Protein AF-A0A6G1RB98-F1 (afdb_monomer_lite)

Structure (mmCIF, N/CA/C/O backbone):
data_AF-A0A6G1RB98-F1
#
_entry.id   AF-A0A6G1RB98-F1
#
loop_
_atom_site.group_PDB
_atom_site.id
_atom_site.type_symbol
_atom_site.label_atom_id
_atom_site.label_alt_id
_atom_site.label_comp_id
_atom_site.label_asym_id
_atom_site.label_entity_id
_atom_site.label_seq_id
_atom_site.pdbx_PDB_ins_code
_atom_site.Cartn_x
_atom_site.Cartn_y
_atom_site.Cartn_z
_atom_site.occupancy
_atom_site.B_iso_or_equiv
_atom_site.auth_seq_id
_atom_site.auth_comp_id
_atom_site.auth_asym_id
_atom_site.auth_atom_id
_atom_site.pdbx_PDB_model_num
ATOM 1 N N . LEU A 1 1 ? -2.701 10.091 -5.777 1.00 79.75 1 LEU A N 1
ATOM 2 C CA . LEU A 1 1 ? -2.612 9.031 -6.814 1.00 79.75 1 LEU A CA 1
ATOM 3 C C . LEU A 1 1 ? -1.668 9.432 -7.942 1.00 79.75 1 LEU A C 1
ATOM 5 O O . LEU A 1 1 ? -0.706 8.718 -8.167 1.00 79.75 1 LEU A O 1
ATOM 9 N N . PHE A 1 2 ? -1.859 10.590 -8.585 1.00 83.12 2 PHE A N 1
ATOM 10 C CA . PHE A 1 2 ? -0.941 11.071 -9.630 1.00 83.12 2 PHE A CA 1
ATOM 11 C C . PHE A 1 2 ? 0.533 11.150 -9.178 1.00 83.12 2 PHE A C 1
ATOM 13 O O . PHE A 1 2 ? 1.414 10.668 -9.875 1.00 83.12 2 PHE A O 1
ATOM 20 N N . SER A 1 3 ? 0.806 11.632 -7.960 1.00 82.62 3 SER A N 1
ATOM 21 C CA . SER A 1 3 ? 2.166 11.654 -7.392 1.00 82.62 3 SER A CA 1
ATOM 22 C C . SER A 1 3 ? 2.796 10.267 -7.182 1.00 82.62 3 SER A C 1
ATOM 24 O O . SER A 1 3 ? 4.014 10.137 -7.244 1.00 82.62 3 SER A O 1
ATOM 26 N N . LEU A 1 4 ? 1.989 9.223 -6.955 1.00 85.25 4 LEU A N 1
ATOM 27 C CA . LEU A 1 4 ? 2.468 7.836 -6.857 1.00 85.25 4 LEU A CA 1
ATOM 28 C C . LEU A 1 4 ? 2.872 7.298 -8.230 1.00 85.25 4 LEU A C 1
ATOM 30 O O . LEU A 1 4 ? 3.920 6.671 -8.348 1.00 85.25 4 LEU A O 1
ATOM 34 N N . LEU A 1 5 ? 2.065 7.586 -9.257 1.00 85.44 5 LEU A N 1
ATOM 35 C CA . LEU A 1 5 ? 2.393 7.258 -10.644 1.00 85.44 5 LEU A CA 1
ATOM 36 C C . LEU A 1 5 ? 3.684 7.942 -11.079 1.00 85.44 5 LEU A C 1
ATOM 38 O O . LEU A 1 5 ? 4.555 7.280 -11.627 1.00 85.44 5 LEU A O 1
ATOM 42 N N . LEU A 1 6 ? 3.819 9.239 -10.796 1.00 82.56 6 LEU A N 1
ATOM 43 C CA . LEU A 1 6 ? 4.987 10.021 -11.190 1.00 82.56 6 LEU A CA 1
ATOM 44 C C . LEU A 1 6 ? 6.276 9.486 -10.547 1.00 82.56 6 LEU A C 1
ATOM 46 O O . LEU A 1 6 ? 7.267 9.291 -11.240 1.00 82.56 6 LEU A O 1
ATOM 50 N N . MET A 1 7 ? 6.235 9.182 -9.243 1.00 86.38 7 MET A N 1
ATOM 51 C CA . MET A 1 7 ? 7.363 8.587 -8.514 1.00 86.38 7 MET A CA 1
ATOM 52 C C . MET A 1 7 ? 7.723 7.195 -9.052 1.00 86.38 7 MET A C 1
ATOM 54 O O . MET A 1 7 ? 8.896 6.850 -9.183 1.00 86.38 7 MET A O 1
ATOM 58 N N . GLN A 1 8 ? 6.720 6.364 -9.346 1.00 88.38 8 GLN A N 1
ATOM 59 C CA . GLN A 1 8 ? 6.989 5.039 -9.890 1.00 88.38 8 GLN A CA 1
ATOM 60 C C . GLN A 1 8 ? 7.554 5.123 -11.310 1.00 88.38 8 GLN A C 1
ATOM 62 O O . GLN A 1 8 ? 8.488 4.398 -11.639 1.00 88.38 8 GLN A O 1
ATOM 67 N N . ALA A 1 9 ? 7.019 6.021 -12.136 1.00 85.38 9 ALA A N 1
ATOM 68 C CA . ALA A 1 9 ? 7.519 6.261 -13.479 1.00 85.38 9 ALA A CA 1
ATOM 69 C C . ALA A 1 9 ? 8.974 6.744 -13.446 1.00 85.38 9 ALA A C 1
ATOM 71 O O . ALA A 1 9 ? 9.790 6.205 -14.183 1.00 85.38 9 ALA A O 1
ATOM 72 N N . SER A 1 10 ? 9.335 7.678 -12.556 1.00 87.19 10 SER A N 1
ATOM 73 C CA . SER A 1 10 ? 10.723 8.147 -12.440 1.00 87.19 10 SER A CA 1
ATOM 74 C C . SER A 1 10 ? 11.695 7.050 -12.010 1.00 87.19 10 SER A C 1
ATOM 76 O O . SER A 1 10 ? 12.792 6.986 -12.556 1.00 87.19 10 SER A O 1
ATOM 78 N N . ARG A 1 11 ? 11.297 6.156 -11.091 1.00 86.38 11 ARG A N 1
ATOM 79 C CA . ARG A 1 11 ? 12.097 4.964 -10.740 1.00 86.38 11 ARG A CA 1
ATOM 80 C C . ARG A 1 11 ? 12.265 4.014 -11.921 1.00 86.38 11 ARG A C 1
ATOM 82 O O . ARG A 1 11 ? 13.366 3.588 -12.233 1.00 86.38 11 ARG A O 1
ATOM 89 N N . ASN A 1 12 ? 11.175 3.722 -12.616 1.00 88.50 12 ASN A N 1
ATOM 90 C CA . ASN A 1 12 ? 11.227 2.845 -13.778 1.00 88.50 12 ASN A CA 1
ATOM 91 C C . ASN A 1 12 ? 12.134 3.413 -14.884 1.00 88.50 12 ASN A C 1
ATOM 93 O O . ASN A 1 12 ? 12.863 2.673 -15.538 1.00 88.50 12 ASN A O 1
ATOM 97 N N . VAL A 1 13 ? 12.101 4.735 -15.079 1.00 87.50 13 VAL A N 1
ATOM 98 C CA . VAL A 1 13 ? 12.963 5.442 -16.032 1.00 87.50 13 VAL A CA 1
ATOM 99 C C . VAL A 1 13 ? 14.431 5.377 -15.611 1.00 87.50 13 VAL A C 1
ATOM 101 O O . VAL A 1 13 ? 15.275 5.170 -16.480 1.00 87.50 13 VAL A O 1
ATOM 104 N N . SER A 1 14 ? 14.760 5.501 -14.316 1.00 88.12 14 SER A N 1
ATOM 105 C CA . SER A 1 14 ? 16.152 5.349 -13.863 1.00 88.12 14 SER A CA 1
ATOM 106 C C . SER A 1 14 ? 16.696 3.950 -14.133 1.00 88.12 14 SER A C 1
ATOM 108 O O . SER A 1 14 ? 17.828 3.823 -14.594 1.00 88.12 14 SER A O 1
ATOM 110 N N . ASP A 1 15 ? 15.882 2.919 -13.906 1.00 86.19 15 ASP A N 1
ATOM 111 C CA . ASP A 1 15 ? 16.284 1.525 -14.116 1.00 86.19 15 ASP A CA 1
ATOM 112 C C . ASP A 1 15 ? 16.479 1.223 -15.608 1.00 86.19 15 ASP A C 1
ATOM 114 O O . ASP A 1 15 ? 17.469 0.607 -16.011 1.00 86.19 15 ASP A O 1
ATOM 118 N N . TRP A 1 16 ? 15.566 1.716 -16.449 1.00 87.38 16 TRP A N 1
ATOM 119 C CA . TRP A 1 16 ? 15.688 1.607 -17.900 1.00 87.38 16 TRP A CA 1
ATOM 120 C C . TRP A 1 16 ? 16.933 2.332 -18.427 1.00 87.38 16 TRP A C 1
ATOM 122 O O . TRP A 1 16 ? 17.685 1.768 -19.222 1.00 87.38 16 TRP A O 1
ATOM 132 N N . TRP A 1 17 ? 17.186 3.554 -17.950 1.00 89.19 17 TRP A N 1
ATOM 133 C CA . TRP A 1 17 ? 18.361 4.331 -18.344 1.00 89.19 17 TRP A CA 1
ATOM 134 C C . TRP A 1 17 ? 19.665 3.628 -17.962 1.00 89.19 17 TRP A C 1
ATOM 136 O O . TRP A 1 17 ? 20.590 3.557 -18.768 1.00 89.19 17 TRP A O 1
ATOM 146 N N . LEU A 1 18 ? 19.726 3.051 -16.759 1.00 87.25 18 LEU A N 1
ATOM 147 C CA . LEU A 1 18 ? 20.885 2.286 -16.307 1.00 87.25 18 LEU A CA 1
ATOM 148 C C . LEU A 1 18 ? 21.137 1.070 -17.209 1.00 87.25 18 LEU A C 1
ATOM 150 O O . LEU A 1 18 ? 22.273 0.821 -17.605 1.00 87.25 18 LEU A O 1
ATOM 154 N N . SER A 1 19 ? 20.080 0.345 -17.586 1.00 86.62 19 SER A N 1
ATOM 155 C CA . SER A 1 19 ? 20.190 -0.776 -18.525 1.00 86.62 19 SER A CA 1
ATOM 156 C C . SER A 1 19 ? 20.705 -0.329 -19.897 1.00 86.62 19 SER A C 1
ATOM 158 O O . SER A 1 19 ? 21.558 -1.007 -20.471 1.00 86.62 19 SER A O 1
ATOM 160 N N . HIS A 1 20 ? 20.238 0.817 -20.400 1.00 87.38 20 HIS A N 1
ATOM 161 C CA . HIS A 1 20 ? 20.711 1.385 -21.661 1.00 87.38 20 HIS A CA 1
ATOM 162 C C . HIS A 1 20 ? 22.202 1.746 -21.603 1.00 87.38 20 HIS A C 1
ATOM 164 O O . HIS A 1 20 ? 22.960 1.351 -22.487 1.00 87.38 20 HIS A O 1
ATOM 170 N N . TRP A 1 21 ? 22.636 2.417 -20.532 1.00 87.25 21 TRP A N 1
ATOM 171 C CA . TRP A 1 21 ? 24.037 2.789 -20.333 1.00 87.25 21 TRP A CA 1
ATOM 172 C C . TRP A 1 21 ? 24.960 1.565 -20.206 1.00 87.25 21 TRP A C 1
ATOM 174 O O . TRP A 1 21 ? 26.019 1.505 -20.830 1.00 87.25 21 TRP A O 1
ATOM 184 N N . ILE A 1 22 ? 24.548 0.535 -19.460 1.00 86.25 22 ILE A N 1
ATOM 185 C CA . ILE A 1 22 ? 25.322 -0.712 -19.353 1.00 86.25 22 ILE A CA 1
ATOM 186 C C . ILE A 1 22 ? 25.419 -1.404 -20.722 1.00 86.25 22 ILE A C 1
ATOM 188 O O . ILE A 1 22 ? 26.489 -1.875 -21.112 1.00 86.25 22 ILE A O 1
ATOM 192 N N . SER A 1 23 ? 24.326 -1.423 -21.490 1.00 85.56 23 SER A N 1
ATOM 193 C CA . SER A 1 23 ? 24.324 -1.999 -22.836 1.00 85.56 23 SER A CA 1
ATOM 194 C C . SER A 1 23 ? 25.247 -1.247 -23.801 1.00 85.56 23 SER A C 1
ATOM 196 O O . SER A 1 23 ? 25.880 -1.887 -24.642 1.00 85.56 23 SER A O 1
ATOM 198 N N . SER A 1 24 ? 25.345 0.084 -23.705 1.00 81.62 24 SER A N 1
ATOM 199 C CA . SER A 1 24 ? 26.231 0.878 -24.568 1.00 81.62 24 SER A CA 1
ATOM 200 C C . SER A 1 24 ? 27.711 0.663 -24.239 1.00 81.62 24 SER A C 1
ATOM 202 O O . SER A 1 24 ? 28.549 0.646 -25.143 1.00 81.62 24 SER A O 1
ATOM 204 N N . ILE A 1 25 ? 28.042 0.429 -22.962 1.00 80.25 25 ILE A N 1
ATOM 205 C CA . ILE A 1 25 ? 29.402 0.051 -22.548 1.00 80.25 25 ILE A CA 1
ATOM 206 C C . ILE A 1 25 ? 29.776 -1.305 -23.159 1.00 80.25 25 ILE A C 1
ATOM 208 O O . ILE A 1 25 ? 30.819 -1.423 -23.799 1.00 80.25 25 ILE A O 1
ATOM 212 N N . SER A 1 26 ? 28.892 -2.304 -23.050 1.00 77.12 26 SER A N 1
ATOM 213 C CA . SER A 1 26 ? 29.149 -3.649 -23.583 1.00 77.12 26 SER A CA 1
ATOM 214 C C . SER A 1 26 ? 29.347 -3.666 -25.109 1.00 77.12 26 SER A C 1
ATOM 216 O O . SER A 1 26 ? 30.213 -4.379 -25.613 1.00 77.12 26 SER A O 1
ATOM 218 N N . GLN A 1 27 ? 28.607 -2.846 -25.867 1.00 69.88 27 GLN A N 1
ATOM 219 C CA . GLN A 1 27 ? 28.829 -2.706 -27.315 1.00 69.88 27 GLN A CA 1
ATOM 220 C C . GLN A 1 27 ? 30.186 -2.069 -27.646 1.00 69.88 27 GLN A C 1
ATOM 222 O O . GLN A 1 27 ? 30.848 -2.485 -28.601 1.00 69.88 27 GLN A O 1
ATOM 227 N N . THR A 1 28 ? 30.619 -1.090 -26.848 1.00 65.56 28 THR A N 1
ATOM 228 C CA . THR A 1 28 ? 31.926 -0.437 -27.013 1.00 65.56 28 THR A CA 1
ATOM 229 C C . THR A 1 28 ? 33.075 -1.424 -26.778 1.00 65.56 28 THR A C 1
ATOM 231 O O . THR A 1 28 ? 34.003 -1.475 -27.585 1.00 65.56 28 THR A O 1
ATOM 234 N N . GLU A 1 29 ? 32.991 -2.264 -25.740 1.00 61.25 29 GLU A N 1
ATOM 235 C CA . GLU A 1 29 ? 33.986 -3.316 -25.466 1.00 61.25 29 GLU A CA 1
ATOM 236 C C . GLU A 1 29 ? 34.034 -4.388 -26.565 1.00 61.25 29 GLU A C 1
ATOM 238 O O . GLU A 1 29 ? 35.112 -4.772 -27.014 1.00 61.25 29 GLU A O 1
ATOM 243 N N . ASN A 1 30 ? 32.883 -4.835 -27.075 1.00 60.94 30 ASN A N 1
ATOM 244 C CA . ASN A 1 30 ? 32.861 -5.809 -28.172 1.00 60.94 30 ASN A CA 1
ATOM 245 C C . ASN A 1 30 ? 33.502 -5.250 -29.454 1.00 60.94 30 ASN A C 1
ATOM 247 O O . ASN A 1 30 ? 34.167 -5.980 -30.190 1.00 60.94 30 ASN A O 1
ATOM 251 N N . THR A 1 31 ? 33.339 -3.950 -29.710 1.00 57.84 31 THR A N 1
ATOM 252 C CA . THR A 1 31 ? 33.928 -3.277 -30.877 1.00 57.84 31 THR A CA 1
ATOM 253 C C . THR A 1 31 ? 35.444 -3.129 -30.729 1.00 57.84 31 THR A C 1
ATOM 255 O O . THR A 1 31 ? 36.174 -3.398 -31.681 1.00 57.84 31 THR A O 1
ATOM 258 N N . SER A 1 32 ? 35.948 -2.777 -29.539 1.00 55.97 32 SER A N 1
ATOM 259 C CA . SER A 1 32 ? 37.395 -2.682 -29.298 1.00 55.97 32 SER A CA 1
ATOM 260 C C . SER A 1 32 ? 38.087 -4.049 -29.366 1.00 55.97 32 SER A C 1
ATOM 262 O O . SER A 1 32 ? 39.173 -4.153 -29.933 1.00 55.97 32 SER A O 1
ATOM 264 N N . VAL A 1 33 ? 37.438 -5.120 -28.898 1.00 49.81 33 VAL A N 1
ATOM 265 C CA . VAL A 1 33 ? 37.950 -6.496 -29.028 1.00 49.81 33 VAL A CA 1
ATOM 266 C C . VAL A 1 33 ? 37.950 -6.964 -30.487 1.00 49.81 33 VAL A C 1
ATOM 268 O O . VAL A 1 33 ? 38.911 -7.606 -30.912 1.00 49.81 33 VAL A O 1
ATOM 271 N N . MET A 1 34 ? 36.938 -6.615 -31.289 1.00 40.41 34 MET A N 1
ATOM 272 C CA . MET A 1 34 ? 36.908 -6.948 -32.721 1.00 40.41 34 MET A CA 1
ATOM 273 C C . MET A 1 34 ? 38.003 -6.208 -33.508 1.00 40.41 34 MET A C 1
ATOM 275 O O . MET A 1 34 ? 38.630 -6.800 -34.384 1.00 40.41 34 MET A O 1
ATOM 279 N N . VAL A 1 35 ? 38.299 -4.955 -33.145 1.00 43.84 35 VAL A N 1
ATOM 280 C CA . VAL A 1 35 ? 39.413 -4.174 -33.714 1.00 43.84 35 VAL A CA 1
ATOM 281 C C . VAL A 1 35 ? 40.778 -4.736 -33.285 1.00 43.84 35 VAL A C 1
ATOM 283 O O . VAL A 1 35 ? 41.692 -4.789 -34.102 1.00 43.84 35 VAL A O 1
ATOM 286 N N . CYS A 1 36 ? 40.914 -5.251 -32.058 1.00 40.19 36 CYS A N 1
ATOM 287 C CA . CYS A 1 36 ? 42.136 -5.925 -31.591 1.00 40.19 36 CYS A CA 1
ATOM 288 C C . CYS A 1 36 ? 42.290 -7.377 -32.089 1.00 40.19 36 CYS A C 1
ATOM 290 O O . CYS A 1 36 ? 43.382 -7.935 -32.009 1.00 40.19 36 CYS A O 1
ATOM 292 N N . SER A 1 37 ? 41.224 -7.994 -32.611 1.00 35.00 37 SER A N 1
ATOM 293 C CA . SER A 1 37 ? 41.255 -9.348 -33.194 1.00 35.00 37 SER A CA 1
ATOM 294 C C . SER A 1 37 ? 41.697 -9.361 -34.663 1.00 35.00 37 SER A C 1
ATOM 296 O O . SER A 1 37 ? 41.912 -10.430 -35.229 1.00 35.00 37 SER A O 1
ATOM 298 N N . ALA A 1 38 ? 41.882 -8.189 -35.279 1.00 44.00 38 ALA A N 1
ATOM 299 C CA . ALA A 1 38 ? 42.581 -8.041 -36.550 1.00 44.00 38 ALA A CA 1
ATOM 300 C C . ALA A 1 38 ? 44.088 -7.861 -36.296 1.00 44.00 38 ALA A C 1
ATOM 302 O O . ALA A 1 38 ? 44.668 -6.817 -36.591 1.00 44.00 38 ALA A O 1
ATOM 303 N N . SER A 1 39 ? 44.738 -8.869 -35.712 1.00 40.84 39 SER A N 1
ATOM 304 C CA . SER A 1 39 ? 46.198 -8.913 -35.708 1.00 40.84 39 SER A CA 1
ATOM 305 C C . SER A 1 39 ? 46.687 -9.171 -37.142 1.00 40.84 39 SER A C 1
ATOM 307 O O . SER A 1 39 ? 46.254 -10.142 -37.770 1.00 40.84 39 SER A O 1
ATOM 309 N N . PRO A 1 40 ? 47.579 -8.338 -37.712 1.00 53.56 40 PRO A N 1
ATOM 310 C CA . PRO A 1 40 ? 48.303 -8.749 -38.905 1.00 53.56 40 PRO A CA 1
ATOM 311 C C . PRO A 1 40 ? 49.173 -9.968 -38.545 1.00 53.56 40 PRO A C 1
ATOM 313 O O . PRO A 1 40 ? 49.608 -10.089 -37.392 1.00 53.56 40 PRO A O 1
ATOM 316 N N . PRO A 1 41 ? 49.426 -10.892 -39.490 1.00 46.22 41 PRO A N 1
ATOM 317 C CA . PRO A 1 41 ? 50.329 -12.008 -39.245 1.00 46.22 41 PRO A CA 1
ATOM 318 C C . PRO A 1 41 ? 51.689 -11.481 -38.773 1.00 46.22 41 PRO A C 1
ATOM 320 O O . PRO A 1 41 ? 52.135 -10.406 -39.177 1.00 46.22 41 PRO A O 1
ATOM 323 N N . SER A 1 42 ? 52.318 -12.238 -37.878 1.00 49.66 42 SER A N 1
ATOM 324 C CA . SER A 1 42 ? 53.594 -11.921 -37.241 1.00 49.66 42 SER A CA 1
ATOM 325 C C . SER A 1 42 ? 54.670 -11.436 -38.238 1.00 49.66 42 SER A C 1
ATOM 327 O O . SER A 1 42 ? 54.735 -11.916 -39.373 1.00 49.66 42 SER A O 1
ATOM 329 N N . PRO A 1 43 ? 55.556 -10.511 -37.816 1.00 49.50 43 PRO A N 1
ATOM 330 C CA . PRO A 1 43 ? 56.494 -9.795 -38.693 1.00 49.50 43 PRO A CA 1
ATOM 331 C C . PRO A 1 43 ? 57.514 -10.684 -39.425 1.00 49.50 43 PRO A C 1
ATOM 333 O O . PRO A 1 43 ? 58.100 -10.255 -40.415 1.00 49.50 43 PRO A O 1
ATOM 336 N N . GLU A 1 44 ? 57.693 -11.935 -38.999 1.00 48.88 44 GLU A N 1
ATOM 337 C CA . GLU A 1 44 ? 58.595 -12.900 -39.644 1.00 48.88 44 GLU A CA 1
ATOM 338 C C . GLU A 1 44 ? 58.107 -13.345 -41.038 1.00 48.88 44 GLU A C 1
ATOM 340 O O . GLU A 1 44 ? 58.917 -13.672 -41.903 1.00 48.88 44 GLU A O 1
ATOM 345 N N . LEU A 1 45 ? 56.793 -13.311 -41.302 1.00 48.09 45 LEU A N 1
ATOM 346 C CA . LEU A 1 45 ? 56.214 -13.734 -42.587 1.00 48.09 45 LEU A CA 1
ATOM 347 C C . LEU A 1 45 ? 56.191 -12.629 -43.657 1.00 48.09 45 LEU A C 1
ATOM 349 O O . LEU A 1 45 ? 55.991 -12.927 -44.835 1.00 48.09 45 LEU A O 1
ATOM 353 N N . LEU A 1 46 ? 56.419 -11.366 -43.280 1.00 45.84 46 LEU A N 1
ATOM 354 C CA . LEU A 1 46 ? 56.427 -10.233 -44.216 1.00 45.84 46 LEU A CA 1
ATOM 355 C C . LEU A 1 46 ? 57.793 -9.982 -44.868 1.00 45.84 46 LEU A C 1
ATOM 357 O O . LEU A 1 46 ? 57.838 -9.362 -45.928 1.00 45.84 46 LEU A O 1
ATOM 361 N N . LEU A 1 47 ? 58.889 -10.511 -44.310 1.00 47.69 47 LEU A N 1
ATOM 362 C CA . LEU A 1 47 ? 60.221 -10.423 -44.929 1.00 47.69 47 LEU A CA 1
ATOM 363 C C . LEU A 1 47 ? 60.369 -11.285 -46.196 1.00 47.69 47 LEU A C 1
ATOM 365 O O . LEU A 1 47 ? 61.247 -11.017 -47.012 1.00 47.69 47 LEU A O 1
ATOM 369 N N . PHE A 1 48 ? 59.507 -12.288 -46.389 1.00 47.88 48 PHE A N 1
ATOM 370 C CA . PHE A 1 48 ? 59.559 -13.206 -47.536 1.00 47.88 48 PHE A CA 1
ATOM 371 C C . PHE A 1 48 ? 58.562 -12.874 -48.657 1.00 47.88 48 PHE A C 1
ATOM 373 O O . PHE A 1 48 ? 58.481 -13.611 -49.639 1.00 47.88 48 PHE A O 1
ATOM 380 N N . SER A 1 49 ? 57.811 -11.773 -48.548 1.00 49.31 49 SER A N 1
ATOM 381 C CA . SER A 1 49 ? 56.855 -11.362 -49.580 1.00 49.31 49 SER A CA 1
ATOM 382 C C . SER A 1 49 ? 57.359 -10.159 -50.376 1.00 49.31 49 SER A C 1
ATOM 384 O O . SER A 1 49 ? 57.711 -9.121 -49.819 1.00 49.31 49 SER A O 1
ATOM 386 N N . VAL A 1 50 ? 57.311 -10.282 -51.707 1.00 49.97 50 VAL A N 1
ATOM 387 C CA . VAL A 1 50 ? 57.660 -9.247 -52.705 1.00 49.97 50 VAL A CA 1
ATOM 388 C C . VAL A 1 50 ? 56.920 -7.917 -52.470 1.00 49.97 50 VAL A C 1
ATOM 390 O O . VAL A 1 50 ? 57.395 -6.860 -52.881 1.00 49.97 50 VAL A O 1
ATOM 393 N N . ALA A 1 51 ? 55.793 -7.944 -51.752 1.00 49.16 51 ALA A N 1
ATOM 394 C CA . ALA A 1 51 ? 55.020 -6.759 -51.386 1.00 49.16 51 ALA A CA 1
ATOM 395 C C . ALA A 1 51 ? 55.755 -5.791 -50.430 1.00 49.16 51 ALA A C 1
ATOM 397 O O . ALA A 1 51 ? 55.428 -4.606 -50.411 1.00 49.16 51 ALA A O 1
ATOM 398 N N . GLY A 1 52 ? 56.762 -6.254 -49.675 1.00 47.62 52 GLY A N 1
ATOM 399 C CA . GLY A 1 52 ? 57.509 -5.429 -48.713 1.00 47.62 52 GLY A CA 1
ATOM 400 C C . GLY A 1 52 ? 58.480 -4.415 -49.332 1.00 47.62 52 GLY A C 1
ATOM 401 O O . GLY A 1 52 ? 58.972 -3.535 -48.633 1.00 47.62 52 GLY A O 1
ATOM 402 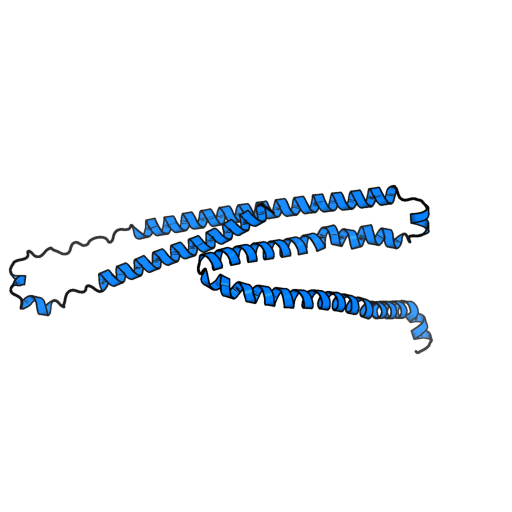N N . LEU A 1 53 ? 58.750 -4.501 -50.639 1.00 47.84 53 LEU A N 1
ATOM 403 C CA . LEU A 1 53 ? 59.703 -3.622 -51.331 1.00 47.84 53 LEU A CA 1
ATOM 404 C C . LEU A 1 53 ? 59.110 -2.278 -51.796 1.00 47.84 53 LEU A C 1
ATOM 406 O O . LEU A 1 53 ? 59.871 -1.412 -52.220 1.00 47.84 53 LEU A O 1
ATOM 410 N N . PHE A 1 54 ? 57.786 -2.077 -51.717 1.00 46.22 54 PHE A N 1
ATOM 411 C CA . PHE A 1 54 ? 57.117 -0.927 -52.352 1.00 46.22 54 PHE A CA 1
ATOM 412 C C . PHE A 1 54 ? 56.305 -0.007 -51.425 1.00 46.22 54 PHE A C 1
ATOM 414 O O . PHE A 1 54 ? 55.674 0.923 -51.924 1.00 46.22 54 PHE A O 1
ATOM 421 N N . SER A 1 55 ? 56.328 -0.186 -50.101 1.00 40.41 55 SER A N 1
ATOM 422 C CA . SER A 1 55 ? 55.630 0.730 -49.180 1.00 40.41 55 SER A CA 1
ATOM 423 C C . SER A 1 55 ? 56.607 1.504 -48.290 1.00 40.41 55 SER A C 1
ATOM 425 O O . SER A 1 55 ? 57.445 0.873 -47.640 1.00 40.41 55 SER A O 1
ATOM 427 N N . PRO A 1 56 ? 56.505 2.844 -48.199 1.00 38.59 56 PRO A N 1
ATOM 428 C CA . PRO A 1 56 ? 57.328 3.613 -47.282 1.00 38.59 56 PRO A CA 1
ATOM 429 C C . PRO A 1 56 ? 56.933 3.268 -45.843 1.00 38.59 56 PRO A C 1
ATOM 431 O O . PRO A 1 56 ? 55.754 3.229 -45.496 1.00 38.59 56 PRO A O 1
ATOM 434 N N . VAL A 1 57 ? 57.943 3.012 -45.012 1.00 42.97 57 VAL A N 1
ATOM 435 C CA . VAL A 1 57 ? 57.818 2.858 -43.561 1.00 42.97 57 VAL A CA 1
ATOM 436 C C . VAL A 1 57 ? 57.183 4.128 -42.998 1.00 42.97 57 VAL A C 1
ATOM 438 O O . VAL A 1 57 ? 57.824 5.177 -42.936 1.00 42.97 57 VAL A O 1
ATOM 441 N N . GLN A 1 58 ? 55.917 4.039 -42.598 1.00 41.00 58 GLN A N 1
ATOM 442 C CA . GLN A 1 58 ? 55.285 5.068 -41.788 1.00 41.00 58 GLN A CA 1
ATOM 443 C C . GLN A 1 58 ? 55.702 4.823 -40.341 1.00 41.00 58 GLN A C 1
ATOM 445 O O . GLN A 1 58 ? 55.358 3.812 -39.728 1.00 41.00 58 GLN A O 1
ATOM 450 N N . ALA A 1 59 ? 56.544 5.731 -39.853 1.00 38.31 59 ALA A N 1
ATOM 451 C CA . ALA A 1 59 ? 56.994 5.785 -38.479 1.00 38.31 59 ALA A CA 1
ATOM 452 C C . ALA A 1 59 ? 55.798 5.783 -37.518 1.00 38.31 59 ALA A C 1
ATOM 454 O O . ALA A 1 59 ? 54.748 6.351 -37.807 1.00 38.31 59 ALA A O 1
ATOM 455 N N . LEU A 1 60 ? 56.014 5.128 -36.381 1.00 43.75 60 LEU A N 1
ATOM 456 C CA . LEU A 1 60 ? 55.161 5.078 -35.203 1.00 43.75 60 LEU A CA 1
ATOM 457 C C . LEU A 1 60 ? 54.647 6.478 -34.826 1.00 43.75 60 LEU A C 1
ATOM 459 O O . LEU A 1 60 ? 55.292 7.197 -34.062 1.00 43.75 60 LEU A O 1
ATOM 463 N N . ASP A 1 61 ? 53.466 6.844 -35.321 1.00 31.94 61 ASP A N 1
ATOM 464 C CA . ASP A 1 61 ? 52.679 7.899 -34.704 1.00 31.94 61 ASP A CA 1
ATOM 465 C C . ASP A 1 61 ? 52.216 7.362 -33.354 1.00 31.94 61 ASP A C 1
ATOM 467 O O . ASP A 1 61 ? 51.449 6.403 -33.247 1.00 31.94 61 ASP A O 1
ATOM 471 N N . THR A 1 62 ? 52.714 7.992 -32.295 1.00 40.84 62 THR A N 1
ATOM 472 C CA . THR A 1 62 ? 52.135 7.863 -30.962 1.00 40.84 62 THR A CA 1
ATOM 473 C C . THR A 1 62 ? 50.794 8.591 -31.008 1.00 40.84 62 THR A C 1
ATOM 475 O O . THR A 1 62 ? 50.678 9.726 -30.553 1.00 40.84 62 THR A O 1
ATOM 478 N N . THR A 1 63 ? 49.780 7.985 -31.631 1.00 37.12 63 THR A N 1
ATOM 479 C CA . THR A 1 63 ? 48.421 8.513 -31.581 1.00 37.12 63 THR A CA 1
ATOM 480 C C . THR A 1 63 ? 47.951 8.369 -30.146 1.00 37.12 63 THR A C 1
ATOM 482 O O . THR A 1 63 ? 47.624 7.275 -29.680 1.00 37.12 63 THR A O 1
ATOM 485 N N . THR A 1 64 ? 47.961 9.487 -29.432 1.00 44.28 64 THR A N 1
ATOM 486 C CA . THR A 1 64 ? 47.181 9.686 -28.222 1.00 44.28 64 THR A CA 1
ATOM 487 C C . THR A 1 64 ? 45.766 9.183 -28.492 1.00 44.28 64 THR A C 1
ATOM 489 O O . THR A 1 64 ? 45.027 9.751 -29.295 1.00 44.28 64 THR A O 1
ATOM 492 N N . VAL A 1 65 ? 45.411 8.060 -27.861 1.00 48.97 65 VAL A N 1
ATOM 493 C CA . VAL A 1 65 ? 44.051 7.515 -27.882 1.00 48.97 65 VAL A CA 1
ATOM 494 C C . VAL A 1 65 ? 43.106 8.655 -27.490 1.00 48.97 65 VAL A C 1
ATOM 496 O O . VAL A 1 65 ? 43.344 9.293 -26.458 1.00 48.97 65 VAL A O 1
ATOM 499 N N . PRO A 1 66 ? 42.085 8.977 -28.302 1.00 48.12 66 PRO A N 1
ATOM 500 C CA . PRO A 1 66 ? 41.271 10.151 -28.058 1.00 48.12 66 PRO A CA 1
ATOM 501 C C . PRO A 1 66 ? 40.569 10.004 -26.710 1.00 48.12 66 PRO A C 1
ATOM 503 O O . PRO A 1 66 ? 39.885 9.018 -26.439 1.00 48.12 66 PRO A O 1
ATOM 506 N N . SER A 1 67 ? 40.707 11.033 -25.881 1.00 52.75 67 SER A N 1
ATOM 507 C CA . SER A 1 67 ? 40.046 11.244 -24.591 1.00 52.75 67 SER A CA 1
ATOM 508 C C . SER A 1 67 ? 38.512 11.363 -24.679 1.00 52.75 67 SER A C 1
ATOM 510 O O . SER A 1 67 ? 37.882 11.869 -23.754 1.00 52.75 67 SER A O 1
ATOM 512 N N . ASN A 1 68 ? 37.885 10.879 -25.755 1.00 57.28 68 ASN A N 1
ATOM 513 C CA . ASN A 1 68 ? 36.437 10.924 -25.966 1.00 57.28 68 ASN A CA 1
ATOM 514 C C . ASN A 1 68 ? 35.663 10.029 -24.989 1.00 57.28 68 ASN A C 1
ATOM 516 O O . ASN A 1 68 ? 34.561 10.389 -24.587 1.00 57.28 68 ASN A O 1
ATOM 520 N N . GLY A 1 69 ? 36.247 8.916 -24.530 1.00 62.62 69 GLY A N 1
ATOM 521 C CA . GLY A 1 69 ? 35.555 7.998 -23.617 1.00 62.62 69 GLY A CA 1
ATOM 522 C C . GLY A 1 69 ? 35.205 8.608 -22.253 1.00 62.62 69 GLY A C 1
ATOM 523 O O . GLY A 1 69 ? 34.225 8.206 -21.631 1.00 62.62 69 GLY A O 1
ATOM 524 N N . SER A 1 70 ? 35.961 9.605 -21.776 1.00 66.81 70 SER A N 1
ATOM 525 C CA . SER A 1 70 ? 35.672 10.252 -20.489 1.00 66.81 70 SER A CA 1
ATOM 526 C C . SER A 1 70 ? 34.496 11.230 -20.579 1.00 66.81 70 SER A C 1
ATOM 528 O O . SER A 1 70 ? 33.723 11.337 -19.627 1.00 66.81 70 SER A O 1
ATOM 530 N N . LEU A 1 71 ? 34.320 11.920 -21.710 1.00 70.00 71 LEU A N 1
ATOM 531 C CA . LEU A 1 71 ? 33.206 12.848 -21.928 1.00 70.00 71 LEU A CA 1
ATOM 532 C C . LEU A 1 71 ? 31.869 12.103 -22.038 1.00 70.00 71 LEU A C 1
ATOM 534 O O . LEU A 1 71 ? 30.884 12.539 -21.439 1.00 70.00 71 LEU A O 1
ATOM 538 N N . ASP A 1 72 ? 31.861 10.939 -22.691 1.00 80.25 72 ASP A N 1
ATOM 539 C CA . ASP A 1 72 ? 30.664 10.103 -22.817 1.00 80.25 72 ASP A CA 1
ATOM 540 C C . ASP A 1 72 ? 30.209 9.557 -21.456 1.00 80.25 72 ASP A C 1
ATOM 542 O O . ASP A 1 72 ? 29.038 9.670 -21.094 1.00 80.25 72 ASP A O 1
ATOM 546 N N . VAL A 1 73 ? 31.132 9.043 -20.635 1.00 85.00 73 VAL A N 1
ATOM 547 C CA . VAL A 1 73 ? 30.809 8.543 -19.284 1.00 85.00 73 VAL A CA 1
ATOM 548 C C . VAL A 1 73 ? 30.254 9.652 -18.385 1.00 85.00 73 VAL A C 1
ATOM 550 O O . VAL A 1 73 ? 29.269 9.435 -17.675 1.00 85.00 73 VAL A O 1
ATOM 553 N N . ASN A 1 74 ? 30.839 10.854 -18.439 1.00 86.88 74 ASN A N 1
ATOM 554 C CA . ASN A 1 74 ? 30.336 12.005 -17.687 1.00 86.88 74 ASN A CA 1
ATOM 555 C C . ASN A 1 74 ? 28.910 12.387 -18.115 1.00 86.88 74 ASN A C 1
ATOM 557 O O . ASN A 1 74 ? 28.083 12.689 -17.253 1.00 86.88 74 ASN A O 1
ATOM 561 N N . PHE A 1 75 ? 28.587 12.319 -19.411 1.00 89.44 75 PHE A N 1
ATOM 562 C CA . PHE A 1 75 ? 27.229 12.556 -19.904 1.00 89.44 75 PHE A CA 1
ATOM 563 C C . PHE A 1 75 ? 26.216 11.557 -19.317 1.00 89.44 75 PHE A C 1
ATOM 565 O O . PHE A 1 75 ? 25.210 11.979 -18.740 1.00 89.44 75 PHE A O 1
ATOM 572 N N . TYR A 1 76 ? 26.491 10.247 -19.376 1.00 88.44 76 TYR A N 1
ATOM 573 C CA . TYR A 1 76 ? 25.590 9.228 -18.811 1.00 88.44 76 TYR A CA 1
ATOM 574 C C . TYR A 1 76 ? 25.391 9.385 -17.297 1.00 88.44 76 TYR A C 1
ATOM 576 O O . TYR A 1 76 ? 24.264 9.236 -16.809 1.00 88.44 76 TYR A O 1
ATOM 584 N N . LEU A 1 77 ? 26.454 9.739 -16.564 1.00 88.94 77 LEU A N 1
ATOM 585 C CA . LEU A 1 77 ? 26.404 10.011 -15.126 1.00 88.94 77 LEU A CA 1
ATOM 586 C C . LEU A 1 77 ? 25.567 11.248 -14.791 1.00 88.94 77 LEU A C 1
ATOM 588 O O . LEU A 1 77 ? 24.758 11.196 -13.864 1.00 88.94 77 LEU A O 1
ATOM 592 N N . VAL A 1 78 ? 25.720 12.346 -15.540 1.00 92.94 78 VAL A N 1
ATOM 593 C CA . VAL A 1 78 ? 24.922 13.567 -15.337 1.00 92.94 78 VAL A CA 1
ATOM 594 C C . VAL A 1 78 ? 23.442 13.288 -15.591 1.00 92.94 78 VAL A C 1
ATOM 596 O O . VAL A 1 78 ? 22.601 13.677 -14.777 1.00 92.94 78 VAL A O 1
ATOM 599 N N . VAL A 1 79 ? 23.108 12.567 -16.667 1.00 91.81 79 VAL A N 1
ATOM 600 C CA . VAL A 1 79 ? 21.715 12.200 -16.961 1.00 91.81 79 VAL A CA 1
ATOM 601 C C . VAL A 1 79 ? 21.147 11.319 -15.848 1.00 91.81 79 VAL A C 1
ATOM 603 O O . VAL A 1 79 ? 20.094 11.645 -15.298 1.00 91.81 79 VAL A O 1
ATOM 606 N N . TYR A 1 80 ? 21.860 10.270 -15.432 1.00 90.06 80 TYR A N 1
ATOM 607 C CA . TYR A 1 80 ? 21.416 9.405 -14.338 1.00 90.06 80 TYR A CA 1
ATOM 608 C C . TYR A 1 80 ? 21.242 10.174 -13.017 1.00 90.06 80 TYR A C 1
ATOM 610 O O . TYR A 1 80 ? 20.220 10.032 -12.342 1.00 90.06 80 TYR A O 1
ATOM 618 N N . GLY A 1 81 ? 22.189 11.056 -12.685 1.00 92.38 81 GLY A N 1
ATOM 619 C CA . GLY A 1 81 ? 22.119 11.930 -11.514 1.00 92.38 81 GLY A CA 1
ATOM 620 C C . GLY A 1 81 ? 20.908 12.866 -11.549 1.00 92.38 81 GLY A C 1
ATOM 621 O O . GLY A 1 81 ? 20.219 13.020 -10.539 1.00 92.38 81 GLY A O 1
ATOM 622 N N . SER A 1 82 ? 20.584 13.432 -12.715 1.00 93.31 82 SER A N 1
ATOM 623 C CA . SER A 1 82 ? 19.405 14.289 -12.889 1.00 93.31 82 SER A CA 1
ATOM 624 C C . SER A 1 82 ? 18.089 13.523 -12.686 1.00 93.31 82 SER A C 1
ATOM 626 O O . SER A 1 82 ? 17.191 14.012 -11.995 1.00 93.31 82 SER A O 1
ATOM 628 N N . ILE A 1 83 ? 17.996 12.285 -13.193 1.00 91.31 83 ILE A N 1
ATOM 629 C CA . ILE A 1 83 ? 16.827 11.410 -13.016 1.00 91.31 83 ILE A CA 1
ATOM 630 C C . ILE A 1 83 ? 16.673 11.029 -11.537 1.00 91.31 83 ILE A C 1
ATOM 632 O O . ILE A 1 83 ? 15.570 11.101 -10.991 1.00 91.31 83 ILE A O 1
ATOM 636 N N . ALA A 1 84 ? 17.770 10.677 -10.859 1.00 90.56 84 ALA A N 1
ATOM 637 C CA . ALA A 1 84 ? 17.767 10.370 -9.429 1.00 90.56 84 ALA A CA 1
ATOM 638 C C . ALA A 1 84 ? 17.348 11.583 -8.575 1.00 90.56 84 ALA A C 1
ATOM 640 O O . ALA A 1 84 ? 16.565 11.442 -7.626 1.00 90.56 84 ALA A O 1
ATOM 641 N N . GLY A 1 85 ? 17.807 12.783 -8.942 1.00 93.69 85 GLY A N 1
ATOM 642 C CA . GLY A 1 85 ? 17.389 14.043 -8.328 1.00 93.69 85 GLY A CA 1
ATOM 643 C C . GLY A 1 85 ? 15.887 14.296 -8.489 1.00 93.69 85 GLY A C 1
ATOM 644 O O . GLY A 1 85 ? 15.187 14.527 -7.500 1.00 93.69 85 GLY A O 1
ATOM 645 N N . ALA A 1 86 ? 15.362 14.163 -9.711 1.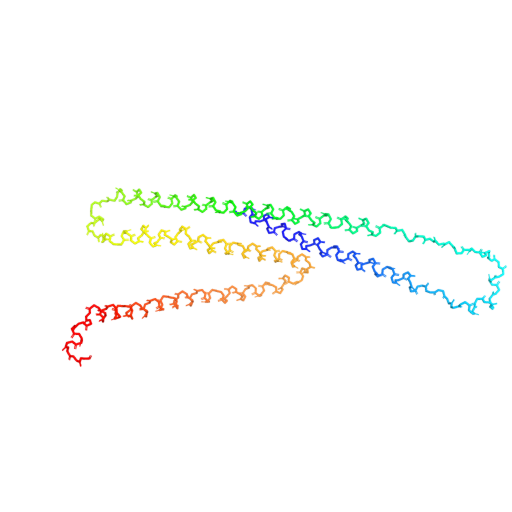00 91.31 86 ALA A N 1
ATOM 646 C CA . ALA A 1 86 ? 13.933 14.310 -9.992 1.00 91.31 86 ALA A CA 1
ATOM 647 C C . ALA A 1 86 ? 13.081 13.281 -9.226 1.00 91.31 86 ALA A C 1
ATOM 649 O O . ALA A 1 86 ? 12.068 13.628 -8.615 1.00 91.31 86 ALA A O 1
ATOM 650 N N . ASN A 1 87 ? 13.522 12.023 -9.181 1.00 90.19 87 ASN A N 1
ATOM 651 C CA . ASN A 1 87 ? 12.860 10.961 -8.428 1.00 90.19 87 ASN A CA 1
ATOM 652 C C . ASN A 1 87 ? 12.804 11.256 -6.917 1.00 90.19 87 ASN A C 1
ATOM 654 O O . ASN A 1 87 ? 11.780 11.028 -6.262 1.00 90.19 87 ASN A O 1
ATOM 658 N N . SER A 1 88 ? 13.887 11.799 -6.359 1.00 92.94 88 SER A N 1
ATOM 659 C CA . SER A 1 88 ? 13.942 12.213 -4.952 1.00 92.94 88 SER A CA 1
ATOM 660 C C . SER A 1 88 ? 12.938 13.330 -4.669 1.00 92.94 88 SER A C 1
ATOM 662 O O . SER A 1 88 ? 12.168 13.242 -3.709 1.00 92.94 88 SER A O 1
ATOM 664 N N . LEU A 1 89 ? 12.857 14.327 -5.555 1.00 93.44 89 LEU A N 1
ATOM 665 C CA . LEU A 1 89 ? 11.888 15.417 -5.446 1.00 93.44 89 LEU A CA 1
ATOM 666 C C . LEU A 1 89 ? 10.439 14.907 -5.504 1.00 93.44 89 LEU A C 1
ATOM 668 O O . LEU A 1 89 ? 9.619 15.268 -4.658 1.00 93.44 89 LEU A O 1
ATOM 672 N N . PHE A 1 90 ? 10.120 14.017 -6.446 1.00 91.00 90 PHE A N 1
ATOM 673 C CA . PHE A 1 90 ? 8.787 13.415 -6.540 1.00 91.00 90 PHE A CA 1
ATOM 674 C C . PHE A 1 90 ? 8.441 12.554 -5.326 1.00 91.00 90 PHE A C 1
ATOM 676 O O . PHE A 1 90 ? 7.289 12.550 -4.888 1.00 91.00 90 PHE A O 1
ATOM 683 N N . THR A 1 91 ? 9.424 11.873 -4.737 1.00 89.56 91 THR A N 1
ATOM 684 C CA . THR A 1 91 ? 9.234 11.097 -3.505 1.00 89.56 91 THR A CA 1
ATOM 685 C C . THR A 1 91 ? 8.866 12.003 -2.330 1.00 89.56 91 THR A C 1
ATOM 687 O O . THR A 1 91 ? 7.912 11.702 -1.608 1.00 89.56 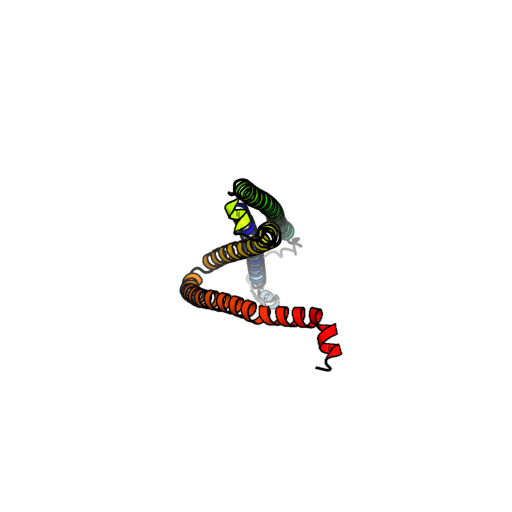91 THR A O 1
ATOM 690 N N . ILE A 1 92 ? 9.563 13.132 -2.169 1.00 93.06 92 ILE A N 1
ATOM 691 C CA . ILE A 1 92 ? 9.269 14.129 -1.128 1.00 93.06 92 ILE A CA 1
ATOM 692 C C . ILE A 1 92 ? 7.879 14.733 -1.351 1.00 93.06 92 ILE A C 1
ATOM 694 O O . ILE A 1 92 ? 7.055 14.756 -0.436 1.00 93.06 92 ILE A O 1
ATOM 698 N N . PHE A 1 93 ? 7.578 15.153 -2.581 1.00 92.94 93 PHE A N 1
ATOM 699 C CA . PHE A 1 93 ? 6.280 15.729 -2.926 1.00 92.94 93 PHE A CA 1
ATOM 700 C C . PHE A 1 93 ? 5.128 14.748 -2.667 1.00 92.94 93 PHE A C 1
ATOM 702 O O . PHE A 1 93 ? 4.090 15.112 -2.113 1.00 92.94 93 PHE A O 1
ATOM 709 N N . ARG A 1 94 ? 5.325 13.467 -3.001 1.00 91.00 94 ARG A N 1
ATOM 710 C CA . ARG A 1 94 ? 4.377 12.394 -2.692 1.00 91.00 94 ARG A CA 1
ATOM 711 C C . ARG A 1 94 ? 4.171 12.231 -1.188 1.00 91.00 94 ARG A C 1
ATOM 713 O O . ARG A 1 94 ? 3.023 12.092 -0.770 1.00 91.00 94 ARG A O 1
ATOM 720 N N . ALA A 1 95 ? 5.245 12.223 -0.399 1.00 91.12 95 ALA A N 1
ATOM 721 C CA . ALA A 1 95 ? 5.165 12.089 1.053 1.00 91.12 95 ALA A CA 1
ATOM 722 C C . ALA A 1 95 ? 4.367 13.245 1.672 1.00 91.12 95 ALA A C 1
ATOM 724 O O . ALA A 1 95 ? 3.448 13.002 2.452 1.00 91.12 95 ALA A O 1
ATOM 725 N N . PHE A 1 96 ? 4.641 14.481 1.243 1.00 94.19 96 PHE A N 1
ATOM 726 C CA . PHE A 1 96 ? 3.919 15.666 1.703 1.00 94.19 96 PHE A CA 1
ATOM 727 C C . PHE A 1 96 ? 2.428 15.614 1.344 1.00 94.19 96 PHE A C 1
ATOM 729 O O . PHE A 1 96 ? 1.576 15.778 2.214 1.00 94.19 96 PHE A O 1
ATOM 736 N N . LEU A 1 97 ? 2.095 15.309 0.084 1.00 93.50 97 LEU A N 1
ATOM 737 C CA . LEU A 1 97 ? 0.705 15.164 -0.362 1.00 93.50 97 LEU A CA 1
ATOM 738 C C . LEU A 1 97 ? -0.050 14.078 0.412 1.00 93.50 97 LEU A C 1
ATOM 740 O O . LEU A 1 97 ? -1.227 14.251 0.726 1.00 93.50 97 LEU A O 1
ATOM 744 N N . PHE A 1 98 ? 0.606 12.949 0.693 1.00 93.62 98 PHE A N 1
ATOM 745 C CA . PHE A 1 98 ? -0.012 11.851 1.430 1.00 93.62 98 PHE A CA 1
ATOM 746 C C . PHE A 1 98 ? -0.258 12.225 2.896 1.00 93.62 98 PHE A C 1
ATOM 748 O O . PHE A 1 98 ? -1.353 11.985 3.405 1.00 93.62 98 PHE A O 1
ATOM 755 N N . ALA A 1 99 ? 0.718 12.857 3.555 1.00 93.38 99 ALA A N 1
ATOM 756 C CA . ALA A 1 99 ? 0.572 13.345 4.924 1.00 93.38 99 ALA A CA 1
ATOM 757 C C . ALA A 1 99 ? -0.544 14.395 5.027 1.00 93.38 99 ALA A C 1
ATOM 759 O O . ALA A 1 99 ? -1.446 14.262 5.852 1.00 93.38 99 ALA A O 1
ATOM 760 N N . TYR A 1 100 ? -0.546 15.380 4.126 1.00 94.81 100 TYR A N 1
ATOM 761 C CA . TYR A 1 100 ? -1.585 16.405 4.067 1.00 94.81 100 TYR A CA 1
ATOM 762 C C . TYR A 1 100 ? -2.977 15.795 3.855 1.00 94.81 100 TYR A C 1
ATOM 764 O O . TYR A 1 100 ? -3.903 16.069 4.616 1.00 94.81 100 TYR A O 1
ATOM 772 N N . GLY A 1 101 ? -3.120 14.902 2.869 1.00 94.62 101 GLY A N 1
ATOM 773 C CA . GLY A 1 101 ? -4.388 14.226 2.595 1.00 94.62 101 GLY A CA 1
ATOM 774 C C . GLY A 1 101 ? -4.885 13.385 3.773 1.00 94.62 101 GLY A C 1
ATOM 775 O O . GLY A 1 101 ? -6.085 13.370 4.044 1.00 94.62 101 GLY A O 1
ATOM 776 N N . THR A 1 102 ? -3.971 12.741 4.502 1.00 94.38 102 THR A N 1
ATOM 777 C CA . THR A 1 102 ? -4.287 11.960 5.705 1.00 94.38 102 THR A CA 1
ATOM 778 C C . THR A 1 102 ? -4.834 12.849 6.818 1.00 94.38 102 THR A C 1
ATOM 780 O O . THR A 1 102 ? -5.905 12.563 7.346 1.00 94.38 102 THR A O 1
ATOM 783 N N . ILE A 1 103 ? -4.168 13.968 7.118 1.00 95.12 103 ILE A N 1
ATOM 784 C CA . ILE A 1 103 ? -4.610 14.913 8.156 1.00 95.12 103 ILE A CA 1
ATOM 785 C C . ILE A 1 103 ? -5.970 15.523 7.793 1.00 95.12 103 ILE A C 1
ATOM 787 O O . ILE A 1 103 ? -6.861 15.619 8.642 1.00 95.12 103 ILE A O 1
ATOM 791 N N . CYS A 1 104 ? -6.171 15.896 6.525 1.00 96.38 104 CYS A N 1
ATOM 792 C CA . CYS A 1 104 ? -7.463 16.392 6.055 1.00 96.38 104 CYS A CA 1
ATOM 793 C C . CYS A 1 104 ? -8.566 15.336 6.211 1.00 96.38 104 CYS A C 1
ATOM 795 O O . CYS A 1 104 ? -9.655 15.656 6.688 1.00 96.38 104 CYS A O 1
ATOM 797 N N . ALA A 1 105 ? -8.296 14.083 5.838 1.00 95.94 105 ALA A N 1
ATOM 798 C CA . ALA A 1 105 ? -9.258 12.992 5.962 1.00 95.94 105 ALA A CA 1
ATOM 799 C C . ALA A 1 105 ? -9.615 12.705 7.430 1.00 95.94 105 ALA A C 1
ATOM 801 O O . ALA A 1 105 ? -10.803 12.661 7.756 1.00 95.94 105 ALA A O 1
ATOM 802 N N . ALA A 1 106 ? -8.612 12.598 8.306 1.00 95.38 106 ALA A N 1
ATOM 803 C CA . ALA A 1 106 ? -8.768 12.434 9.751 1.00 95.38 106 ALA A CA 1
ATOM 804 C C . ALA A 1 106 ? -9.654 13.538 10.348 1.00 95.38 106 ALA A C 1
ATOM 806 O O . ALA A 1 106 ? -10.691 13.271 10.957 1.00 95.38 106 ALA A O 1
ATOM 807 N N . THR A 1 107 ? -9.332 14.800 10.044 1.00 95.88 107 THR A N 1
ATOM 808 C CA . THR A 1 107 ? -10.090 15.972 10.514 1.00 95.88 107 THR A CA 1
ATOM 809 C C . THR A 1 107 ? -11.547 15.936 10.047 1.00 95.88 107 THR A C 1
ATOM 811 O O . THR A 1 107 ? -12.467 16.210 10.819 1.00 95.88 107 THR A O 1
ATOM 814 N N . VAL A 1 108 ? -11.795 15.573 8.784 1.00 97.19 108 VAL A N 1
ATOM 815 C CA . VAL A 1 108 ? -13.157 15.464 8.241 1.00 97.19 108 VAL A CA 1
ATOM 816 C C . VAL A 1 108 ? -13.938 14.345 8.927 1.00 97.19 108 VAL A C 1
ATOM 818 O O . VAL A 1 108 ? -15.113 14.538 9.246 1.00 97.19 108 VAL A O 1
ATOM 821 N N . ILE A 1 109 ? -13.321 13.186 9.162 1.00 96.75 109 ILE A N 1
ATOM 822 C CA . ILE A 1 109 ? -13.977 12.050 9.818 1.00 96.75 109 ILE A CA 1
ATOM 823 C C . ILE A 1 109 ? -14.283 12.385 11.279 1.00 96.75 109 ILE A C 1
ATOM 825 O O . ILE A 1 109 ? -15.428 12.208 11.702 1.00 96.75 109 ILE A O 1
ATOM 829 N N . HIS A 1 110 ? -13.319 12.947 12.011 1.00 96.81 110 HIS A N 1
ATOM 830 C CA . HIS A 1 110 ? -13.503 13.382 13.392 1.00 96.81 110 HIS A CA 1
ATOM 831 C C . HIS A 1 110 ? -14.638 14.408 13.519 1.00 96.81 110 HIS A C 1
ATOM 833 O O . HIS A 1 110 ? -15.581 14.202 14.285 1.00 96.81 110 HIS A O 1
ATOM 839 N N . ASN A 1 111 ? -14.619 15.467 12.702 1.00 97.12 111 ASN A N 1
ATOM 840 C CA . ASN A 1 111 ? -15.649 16.507 12.732 1.00 97.12 111 ASN A CA 1
ATOM 841 C C . ASN A 1 111 ? -17.034 15.964 12.370 1.00 97.12 111 ASN A C 1
ATOM 843 O O . ASN A 1 111 ? -18.028 16.331 12.997 1.00 97.12 111 ASN A O 1
ATOM 847 N N . ARG A 1 112 ? -17.125 15.063 11.383 1.00 97.06 112 ARG A N 1
ATOM 848 C CA . ARG A 1 112 ? -18.394 14.411 11.026 1.00 97.06 112 ARG A CA 1
ATOM 849 C C . ARG A 1 112 ? -18.912 13.542 12.166 1.00 97.06 112 ARG A C 1
ATOM 851 O O . ARG A 1 112 ? -20.105 13.597 12.454 1.00 97.06 112 ARG A O 1
ATOM 858 N N . LEU A 1 113 ? -18.045 12.763 12.810 1.00 96.38 113 LEU A N 1
ATOM 859 C CA . LEU A 1 113 ? -18.412 11.935 13.958 1.00 96.38 113 LEU A CA 1
ATOM 860 C C . LEU A 1 113 ? -18.920 12.804 15.113 1.00 96.38 113 LEU A C 1
ATOM 862 O O . LEU A 1 113 ? -20.014 12.563 15.619 1.00 96.38 113 LEU A O 1
ATOM 866 N N . LEU A 1 114 ? -18.181 13.861 15.456 1.00 96.94 114 LEU A N 1
ATOM 867 C CA . LEU A 1 114 ? -18.547 14.804 16.508 1.00 96.94 114 LEU A CA 1
ATOM 868 C C . LEU A 1 114 ? -19.899 15.468 16.229 1.00 96.94 114 LEU A C 1
ATOM 870 O O . LEU A 1 114 ? -20.798 15.414 17.064 1.00 96.94 114 LEU A O 1
ATOM 874 N N . GLN A 1 115 ? -20.090 16.024 15.030 1.00 97.69 115 GLN A N 1
ATOM 875 C CA . GLN A 1 115 ? -21.352 16.661 14.647 1.00 97.69 115 GLN A CA 1
ATOM 876 C C . GLN A 1 115 ? -22.543 15.700 14.699 1.00 97.69 115 GLN A C 1
ATOM 878 O O . GLN A 1 115 ? -23.649 16.112 15.043 1.00 97.69 115 GLN A O 1
ATOM 883 N N . ARG A 1 116 ? -22.346 14.428 14.334 1.00 95.88 116 ARG A N 1
ATOM 884 C CA . ARG A 1 116 ? -23.412 13.418 14.370 1.00 95.88 116 ARG A CA 1
ATOM 885 C C . ARG A 1 116 ? -23.777 13.029 15.795 1.00 95.88 116 ARG A C 1
ATOM 887 O O . ARG A 1 116 ? -24.961 12.887 16.071 1.00 95.88 116 ARG A O 1
ATOM 894 N N . VAL A 1 117 ? -22.793 12.903 16.682 1.00 95.75 117 VAL A N 1
ATOM 895 C CA . VAL A 1 117 ? -23.032 12.594 18.098 1.00 95.75 117 VAL A CA 1
ATOM 896 C C . VAL A 1 117 ? -23.708 13.769 18.805 1.00 95.75 117 VAL A C 1
ATOM 898 O O . VAL A 1 117 ? -24.692 13.558 19.499 1.00 95.75 117 VAL A O 1
ATOM 901 N N . LEU A 1 118 ? -23.274 15.009 18.562 1.00 95.19 118 LEU A N 1
ATOM 902 C CA . LEU A 1 118 ? -23.896 16.201 19.160 1.00 95.19 118 LEU A CA 1
ATOM 903 C C . LEU A 1 118 ? -25.356 16.416 18.727 1.00 95.19 118 LEU A C 1
ATOM 905 O O . LEU A 1 118 ? -26.131 17.019 19.460 1.00 95.19 118 LEU A O 1
ATOM 909 N N . LYS A 1 119 ? -25.734 15.936 17.537 1.00 96.50 119 LYS A N 1
ATOM 910 C CA . LYS A 1 119 ? -27.111 15.999 17.017 1.00 96.50 119 LYS A CA 1
ATOM 911 C C . LYS A 1 119 ? -27.938 14.746 17.331 1.00 96.50 119 LYS A C 1
ATOM 913 O O . LYS A 1 119 ? -29.063 14.638 16.846 1.00 96.50 119 LYS A O 1
ATOM 918 N N . ALA A 1 120 ? -27.384 13.778 18.058 1.00 95.12 120 ALA A N 1
ATOM 919 C CA . ALA A 1 120 ? -28.106 12.562 18.406 1.00 95.12 120 ALA A CA 1
ATOM 920 C C . ALA A 1 120 ? -29.208 12.857 19.438 1.00 95.12 120 ALA A C 1
ATOM 922 O O . ALA A 1 120 ? -29.087 13.765 20.259 1.00 95.12 120 ALA A O 1
ATOM 923 N N . THR A 1 121 ? -30.301 12.094 19.388 1.00 95.50 121 THR A N 1
ATOM 924 C CA . THR A 1 121 ? -31.406 12.218 20.348 1.00 95.50 121 THR A CA 1
ATOM 925 C C . THR A 1 121 ? -30.991 11.722 21.733 1.00 95.50 121 THR A C 1
ATOM 927 O O . THR A 1 121 ? -30.102 10.885 21.855 1.00 95.50 121 THR A O 1
ATOM 930 N N . VAL A 1 122 ? -31.671 12.177 22.788 1.00 93.19 122 VAL A N 1
ATOM 931 C CA . VAL A 1 122 ? -31.401 11.726 24.170 1.00 93.19 122 VAL A CA 1
ATOM 932 C C . VAL A 1 122 ? -31.512 10.199 24.294 1.00 93.19 122 VAL A C 1
ATOM 934 O O . VAL A 1 122 ? -30.643 9.563 24.878 1.00 93.19 122 VAL A O 1
ATOM 937 N N . THR A 1 123 ? -32.469 9.585 23.589 1.00 96.06 123 THR A N 1
ATOM 938 C CA . THR A 1 123 ? -32.642 8.124 23.529 1.00 96.06 123 THR A CA 1
ATOM 939 C C . THR A 1 123 ? -31.392 7.375 23.047 1.00 96.06 123 THR A C 1
ATOM 941 O O . THR A 1 123 ? -31.154 6.239 23.455 1.00 96.06 123 THR A O 1
ATOM 944 N N . PHE A 1 124 ? -30.565 7.980 22.185 1.00 95.12 124 PHE A N 1
ATOM 945 C CA . PHE A 1 124 ? -29.291 7.381 21.776 1.00 95.12 124 PHE A CA 1
ATOM 946 C C . PHE A 1 124 ? -28.316 7.270 22.953 1.00 95.12 124 PHE A C 1
ATOM 948 O O . PHE A 1 124 ? -27.634 6.253 23.080 1.00 95.12 124 PHE A O 1
ATOM 955 N N . PHE A 1 125 ? -28.275 8.285 23.816 1.00 95.19 125 PHE A N 1
ATOM 956 C CA . PHE A 1 125 ? -27.415 8.313 24.997 1.00 95.19 125 PHE A CA 1
ATOM 957 C C . PHE A 1 125 ? -27.937 7.415 26.125 1.00 95.19 125 PHE A C 1
ATOM 959 O O . PHE A 1 125 ? -27.128 6.850 26.852 1.00 95.19 125 PHE A O 1
ATOM 966 N N . ASP A 1 126 ? -29.252 7.200 26.214 1.00 95.31 126 ASP A N 1
ATOM 967 C CA . ASP A 1 126 ? -29.835 6.267 27.191 1.00 95.31 126 ASP A CA 1
ATOM 968 C C . ASP A 1 126 ? -29.594 4.796 26.808 1.00 95.31 126 ASP A C 1
ATOM 970 O O . ASP A 1 126 ? -29.372 3.937 27.659 1.00 95.31 126 ASP A O 1
ATOM 974 N N . THR A 1 127 ? -29.628 4.488 25.507 1.00 94.88 127 THR A N 1
ATOM 975 C CA . THR A 1 127 ? -29.465 3.116 24.989 1.00 94.88 127 THR A CA 1
ATOM 976 C C . THR A 1 127 ? -28.009 2.729 24.736 1.00 94.88 127 THR A C 1
ATOM 978 O O . THR A 1 127 ? -27.666 1.544 24.759 1.00 94.88 127 THR A O 1
ATOM 981 N N . THR A 1 128 ? -27.136 3.706 24.475 1.00 94.25 128 THR A N 1
ATOM 982 C CA . THR A 1 128 ? -25.730 3.459 24.148 1.00 94.25 128 THR A CA 1
ATOM 983 C C . THR A 1 128 ? -24.849 3.797 25.344 1.00 94.25 128 THR A C 1
ATOM 985 O O . THR A 1 128 ? -24.745 4.966 25.703 1.00 94.25 128 THR A O 1
ATOM 988 N N . PRO A 1 129 ? -24.129 2.823 25.929 1.00 93.81 129 PRO A N 1
ATOM 989 C CA . PRO A 1 129 ? -23.268 3.104 27.069 1.00 93.81 129 PRO A CA 1
ATOM 990 C C . PRO A 1 129 ? -22.176 4.106 26.683 1.00 93.81 129 PRO A C 1
ATOM 992 O O . PRO A 1 129 ? -21.501 3.936 25.661 1.00 93.81 129 PRO A O 1
ATOM 995 N N . THR A 1 130 ? -21.946 5.107 27.536 1.00 91.31 130 THR A N 1
ATOM 996 C CA . THR A 1 130 ? -20.956 6.177 27.315 1.00 91.31 130 THR A CA 1
ATOM 997 C C . THR A 1 130 ? -19.565 5.629 26.985 1.00 91.31 130 THR A C 1
ATOM 999 O O . THR A 1 130 ? -18.878 6.168 26.120 1.00 91.31 130 THR A O 1
ATOM 1002 N N . GLY A 1 131 ? -19.175 4.493 27.577 1.00 92.62 131 GLY A N 1
ATOM 1003 C CA . GLY A 1 131 ? -17.903 3.824 27.279 1.00 92.62 131 GLY A CA 1
ATOM 1004 C C . GLY A 1 131 ? -17.745 3.400 25.811 1.00 92.62 131 GLY A C 1
ATOM 1005 O O . GLY A 1 131 ? -16.651 3.488 25.263 1.00 92.62 131 GLY A O 1
ATOM 1006 N N . ARG A 1 132 ? -18.831 3.015 25.123 1.00 89.94 132 ARG A N 1
ATOM 1007 C CA . ARG A 1 132 ? -18.787 2.675 23.689 1.00 89.94 132 ARG A CA 1
ATOM 1008 C C . ARG A 1 132 ? -18.580 3.917 22.825 1.00 89.94 132 ARG A C 1
ATOM 1010 O O . ARG A 1 132 ? -17.869 3.850 21.826 1.00 89.94 132 ARG A O 1
ATOM 1017 N N . ILE A 1 133 ? -19.189 5.039 23.208 1.00 94.69 133 ILE A N 1
ATOM 1018 C CA . ILE A 1 133 ? -18.991 6.328 22.535 1.00 94.69 133 ILE A CA 1
ATOM 1019 C C . ILE A 1 133 ? -17.532 6.765 22.711 1.00 94.69 133 ILE A C 1
ATOM 1021 O O . ILE A 1 133 ? -16.875 7.096 21.727 1.00 94.69 133 ILE A O 1
ATOM 1025 N N . LEU A 1 134 ? -16.994 6.666 23.929 1.00 93.12 134 LEU A N 1
ATOM 1026 C CA . LEU A 1 134 ? -15.595 6.980 24.214 1.00 93.12 134 LEU A CA 1
ATOM 1027 C C . LEU A 1 134 ? -14.630 6.091 23.417 1.00 93.12 134 LEU A C 1
ATOM 1029 O O . LEU A 1 134 ? -13.691 6.604 22.813 1.00 93.12 134 LEU A O 1
ATOM 1033 N N . ASN A 1 135 ? -14.891 4.782 23.335 1.00 92.69 135 ASN A N 1
ATOM 1034 C CA . ASN A 1 135 ? -14.057 3.870 22.551 1.00 92.69 135 ASN A CA 1
ATOM 1035 C C . ASN A 1 135 ? -14.035 4.235 21.056 1.00 92.69 135 ASN A C 1
ATOM 1037 O O . ASN A 1 135 ? -12.995 4.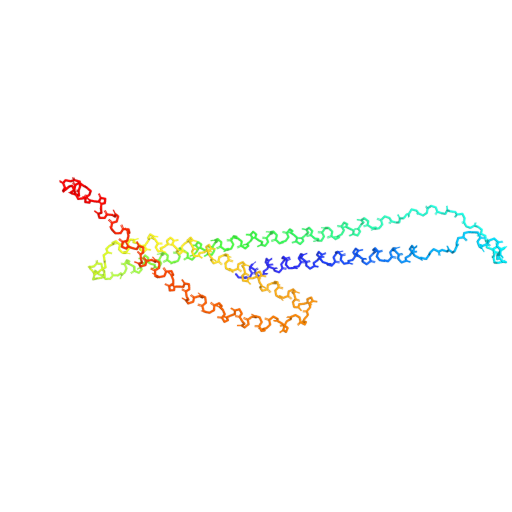114 20.415 1.00 92.69 135 ASN A O 1
ATOM 1041 N N . ARG A 1 136 ? -15.149 4.751 20.514 1.00 94.06 136 ARG A N 1
ATOM 1042 C CA . ARG A 1 136 ? -15.204 5.255 19.132 1.00 94.06 136 ARG A CA 1
ATOM 1043 C C . ARG A 1 136 ? -14.362 6.512 18.921 1.00 94.06 136 ARG A C 1
ATOM 1045 O O . ARG A 1 136 ? -13.689 6.621 17.903 1.00 94.06 136 ARG A O 1
ATOM 1052 N N . PHE A 1 137 ? -14.396 7.458 19.859 1.00 95.81 137 PHE A N 1
ATOM 1053 C CA . PHE A 1 137 ? -13.577 8.676 19.784 1.00 95.81 137 PHE A CA 1
ATOM 1054 C C . PHE A 1 137 ? -12.099 8.442 20.111 1.00 95.81 137 PHE A C 1
ATOM 1056 O O . PHE A 1 137 ? -11.273 9.277 19.763 1.00 95.81 137 PHE A O 1
ATOM 1063 N N . SER A 1 138 ? -11.768 7.331 20.770 1.00 94.69 138 SER A N 1
ATOM 1064 C CA . SER A 1 138 ? -10.400 6.967 21.130 1.00 94.69 138 SER A CA 1
ATOM 1065 C C . SER A 1 138 ? -9.842 5.897 20.187 1.00 94.69 138 SER A C 1
ATOM 1067 O O . SER A 1 138 ? -9.181 6.235 19.209 1.00 94.69 138 SER A O 1
ATOM 1069 N N . SER A 1 139 ? -10.126 4.616 20.440 1.00 93.25 139 SER A N 1
ATOM 1070 C CA . SER A 1 139 ? -9.508 3.489 19.730 1.00 93.25 139 SER A CA 1
ATOM 1071 C C . SER A 1 139 ? -9.869 3.447 18.244 1.00 93.25 139 SER A C 1
ATOM 1073 O O . SER A 1 139 ? -8.981 3.291 17.401 1.00 93.25 139 SER A O 1
ATOM 1075 N N . ASP A 1 140 ? -11.147 3.632 17.903 1.00 95.31 140 ASP A N 1
ATOM 1076 C CA . ASP A 1 140 ? -11.571 3.548 16.502 1.00 95.31 140 ASP A CA 1
ATOM 1077 C C . ASP A 1 140 ? -11.043 4.745 15.697 1.00 95.31 140 ASP A C 1
ATOM 1079 O O . ASP A 1 140 ? -10.579 4.572 14.570 1.00 95.31 140 ASP A O 1
ATOM 1083 N N . LEU A 1 141 ? -11.066 5.948 16.283 1.00 95.44 141 LEU A N 1
ATOM 1084 C CA . LEU A 1 141 ? -10.520 7.150 15.654 1.00 95.44 141 LEU A CA 1
ATOM 1085 C C . LEU A 1 141 ? -8.999 7.044 15.466 1.00 95.44 141 LEU A C 1
ATOM 1087 O O . LEU A 1 141 ? -8.507 7.307 14.375 1.00 95.44 141 LEU A O 1
ATOM 1091 N N . TYR A 1 142 ? -8.269 6.543 16.466 1.00 95.00 142 TYR A N 1
ATOM 1092 C CA . TYR A 1 142 ? -6.833 6.269 16.350 1.00 95.00 142 TYR A CA 1
ATOM 1093 C C . TYR A 1 142 ? -6.516 5.304 15.193 1.00 95.00 142 TYR A C 1
ATOM 1095 O O . TYR A 1 142 ? -5.578 5.518 14.423 1.00 95.00 142 TYR A O 1
ATOM 1103 N N . CYS A 1 143 ? -7.328 4.258 15.013 1.00 94.12 143 CYS A N 1
ATOM 1104 C CA . CYS A 1 143 ? -7.168 3.331 13.894 1.00 94.12 143 CYS A CA 1
ATOM 1105 C C . CYS A 1 143 ? -7.342 4.032 12.533 1.00 94.12 143 CYS A C 1
ATOM 1107 O O . CYS A 1 143 ? -6.601 3.746 11.591 1.00 94.12 143 CYS A O 1
ATOM 1109 N N . VAL A 1 144 ? -8.301 4.955 12.427 1.00 94.00 144 VAL A N 1
ATOM 1110 C CA . VAL A 1 144 ? -8.563 5.731 11.205 1.00 94.00 144 VAL A CA 1
ATOM 1111 C C . VAL A 1 144 ? -7.475 6.768 10.929 1.00 94.00 144 VAL A C 1
ATOM 1113 O O . VAL A 1 144 ? -7.138 6.977 9.765 1.00 94.00 144 VAL A O 1
ATOM 1116 N N . ASP A 1 145 ? -6.923 7.382 11.970 1.00 94.44 145 ASP A N 1
ATOM 1117 C CA . ASP A 1 145 ? -6.000 8.508 11.834 1.00 94.44 145 ASP A CA 1
ATOM 1118 C C . ASP A 1 145 ? -4.540 8.062 11.650 1.00 94.44 145 ASP A C 1
ATOM 1120 O O . ASP A 1 145 ? -3.772 8.760 10.990 1.00 94.44 145 ASP A O 1
ATOM 1124 N N . ASP A 1 146 ? -4.161 6.890 12.174 1.00 92.56 146 ASP A N 1
ATOM 1125 C CA . ASP A 1 146 ? -2.771 6.407 12.164 1.00 92.56 146 ASP A CA 1
ATOM 1126 C C . ASP A 1 146 ? -2.613 5.055 11.447 1.00 92.56 146 ASP A C 1
ATOM 1128 O O . ASP A 1 146 ? -1.964 4.941 10.400 1.00 92.56 146 ASP A O 1
ATOM 1132 N N . SER A 1 147 ? -3.280 4.012 11.955 1.00 94.19 147 SER A N 1
ATOM 1133 C CA . SER A 1 147 ? -3.089 2.638 11.464 1.00 94.19 147 SER A CA 1
ATOM 1134 C C . SER A 1 147 ? -3.518 2.457 10.004 1.00 94.19 147 SER A C 1
ATOM 1136 O O . SER A 1 147 ? -2.816 1.826 9.206 1.00 94.19 147 SER A O 1
ATOM 1138 N N . LEU A 1 148 ? -4.680 2.996 9.631 1.00 94.38 148 LEU A N 1
ATOM 1139 C CA . LEU A 1 148 ? -5.236 2.856 8.289 1.00 94.38 148 LEU A CA 1
ATOM 1140 C C . LEU A 1 148 ? -4.398 3.605 7.236 1.00 94.38 148 LEU A C 1
ATOM 1142 O O . LEU A 1 148 ? -4.048 2.974 6.233 1.00 94.38 148 LEU A O 1
ATOM 1146 N N . PRO A 1 149 ? -4.009 4.880 7.431 1.00 94.62 149 PRO A N 1
ATOM 1147 C CA . PRO A 1 149 ? -3.118 5.591 6.517 1.00 94.62 149 PRO A CA 1
ATOM 1148 C C . PRO A 1 149 ? -1.753 4.924 6.361 1.00 94.62 149 PRO A C 1
ATOM 1150 O O . PRO A 1 149 ? -1.248 4.833 5.241 1.00 94.62 149 PRO A O 1
ATOM 1153 N N . PHE A 1 150 ? -1.179 4.392 7.444 1.00 93.62 150 PHE A N 1
ATOM 1154 C CA . PHE A 1 150 ? 0.083 3.656 7.389 1.00 93.62 150 PHE A CA 1
ATOM 1155 C C . PHE A 1 150 ? -0.010 2.431 6.464 1.00 93.62 150 PHE A C 1
ATOM 1157 O O . PHE A 1 150 ? 0.776 2.291 5.520 1.00 93.62 150 PHE A O 1
ATOM 1164 N N . ILE A 1 151 ? -1.021 1.580 6.673 1.00 95.06 151 ILE A N 1
ATOM 1165 C CA . ILE A 1 151 ? -1.255 0.393 5.836 1.00 95.06 151 ILE A CA 1
ATOM 1166 C C . ILE A 1 151 ? -1.575 0.803 4.394 1.00 95.06 151 ILE A C 1
ATOM 1168 O O . ILE A 1 151 ? -1.088 0.177 3.451 1.00 95.06 151 ILE A O 1
ATOM 1172 N N . LEU A 1 152 ? -2.357 1.868 4.202 1.00 94.12 152 LEU A N 1
ATOM 1173 C CA . LEU A 1 152 ? -2.717 2.378 2.882 1.00 94.12 152 LEU A CA 1
ATOM 1174 C C . LEU A 1 152 ? -1.489 2.879 2.109 1.00 94.12 152 LEU A C 1
ATOM 1176 O O . LEU A 1 152 ? -1.369 2.589 0.920 1.00 94.12 152 LEU A O 1
ATOM 1180 N N . ASN A 1 153 ? -0.562 3.587 2.760 1.00 92.75 153 ASN A N 1
ATOM 1181 C CA . ASN A 1 153 ? 0.680 4.047 2.134 1.00 92.75 153 ASN A CA 1
ATOM 1182 C C . ASN A 1 153 ? 1.519 2.864 1.635 1.00 92.75 153 ASN A C 1
ATOM 1184 O O . ASN A 1 153 ? 1.968 2.870 0.488 1.00 92.75 153 ASN A O 1
ATOM 1188 N N . ILE A 1 154 ? 1.682 1.830 2.466 1.00 93.94 154 ILE A N 1
ATOM 1189 C CA . ILE A 1 154 ? 2.401 0.604 2.095 1.00 93.94 154 ILE A CA 1
ATOM 1190 C C . ILE A 1 154 ? 1.689 -0.102 0.940 1.00 93.94 154 ILE A C 1
ATOM 1192 O O . ILE A 1 154 ? 2.325 -0.482 -0.043 1.00 93.94 154 ILE A O 1
ATOM 1196 N N . PHE A 1 155 ? 0.370 -0.265 1.031 1.00 94.44 155 PHE A N 1
ATOM 1197 C CA . PHE A 1 155 ? -0.429 -0.910 -0.006 1.00 94.44 155 PHE A CA 1
ATOM 1198 C C . PHE A 1 155 ? -0.296 -0.188 -1.351 1.00 94.44 155 PHE A C 1
ATOM 1200 O O . PHE A 1 155 ? -0.006 -0.825 -2.361 1.00 94.44 155 PHE A O 1
ATOM 1207 N N . LEU A 1 156 ? -0.449 1.138 -1.366 1.00 92.38 156 LEU A N 1
ATOM 1208 C CA . LEU A 1 156 ? -0.324 1.941 -2.579 1.00 92.38 156 LEU A CA 1
ATOM 1209 C C . LEU A 1 156 ? 1.094 1.873 -3.153 1.00 92.38 156 LEU A C 1
ATOM 1211 O O . LEU A 1 156 ? 1.239 1.702 -4.360 1.00 92.38 156 LEU A O 1
ATOM 1215 N N . ALA A 1 157 ? 2.132 1.961 -2.316 1.00 90.00 157 ALA A N 1
ATOM 1216 C CA . ALA A 1 157 ? 3.517 1.843 -2.770 1.00 90.00 157 ALA A CA 1
ATOM 1217 C C . ALA A 1 157 ? 3.779 0.493 -3.458 1.00 90.00 157 ALA A C 1
ATOM 1219 O O . ALA A 1 157 ? 4.345 0.465 -4.548 1.00 90.00 157 ALA A O 1
ATOM 1220 N N . ASN A 1 158 ? 3.302 -0.611 -2.874 1.00 93.00 158 ASN A N 1
ATOM 1221 C CA . ASN A 1 158 ? 3.432 -1.943 -3.468 1.00 93.00 158 ASN A CA 1
ATOM 1222 C C . ASN A 1 158 ? 2.589 -2.105 -4.738 1.00 93.00 158 ASN A C 1
ATOM 1224 O O . ASN A 1 158 ? 3.058 -2.684 -5.711 1.00 93.00 158 ASN A O 1
ATOM 1228 N N . MET A 1 159 ? 1.360 -1.582 -4.754 1.00 93.00 159 MET A N 1
ATOM 1229 C CA . MET A 1 159 ? 0.471 -1.677 -5.913 1.00 93.00 159 MET A CA 1
ATOM 1230 C C . MET A 1 159 ? 1.061 -0.950 -7.126 1.00 93.00 159 MET A C 1
ATOM 1232 O O . MET A 1 159 ? 1.137 -1.522 -8.210 1.00 93.00 159 MET A O 1
ATOM 1236 N N . TYR A 1 160 ? 1.512 0.295 -6.944 1.00 91.12 160 TYR A N 1
ATOM 1237 C CA . TYR A 1 160 ? 2.153 1.052 -8.017 1.00 91.12 160 TYR A CA 1
ATOM 1238 C C . TYR A 1 160 ? 3.515 0.459 -8.393 1.00 91.12 160 TYR A C 1
ATOM 1240 O O . TYR A 1 160 ? 3.794 0.351 -9.582 1.00 91.12 160 TYR A O 1
ATOM 1248 N N . GLY A 1 161 ? 4.307 -0.007 -7.421 1.00 90.75 161 GLY A N 1
ATOM 1249 C CA . GLY A 1 161 ? 5.557 -0.733 -7.667 1.00 90.75 161 GLY A CA 1
ATOM 1250 C C . GLY A 1 161 ? 5.369 -1.954 -8.564 1.00 90.75 161 GLY A C 1
ATOM 1251 O O . GLY A 1 161 ? 6.047 -2.091 -9.580 1.00 90.75 161 GLY A O 1
ATOM 1252 N N . LEU A 1 162 ? 4.386 -2.796 -8.239 1.00 92.38 162 LEU A N 1
ATOM 1253 C CA . LEU A 1 162 ? 4.042 -3.980 -9.021 1.00 92.38 162 LEU A CA 1
ATOM 1254 C C . LEU A 1 162 ? 3.580 -3.610 -10.435 1.00 92.38 162 LEU A C 1
ATOM 1256 O O . LEU A 1 162 ? 4.051 -4.202 -11.400 1.00 92.38 162 LEU A O 1
ATOM 1260 N N . LEU A 1 163 ? 2.693 -2.619 -10.574 1.00 91.69 163 LEU A N 1
ATOM 1261 C CA . LEU A 1 163 ? 2.245 -2.144 -11.888 1.00 91.69 163 LEU A CA 1
ATOM 1262 C C . LEU A 1 163 ? 3.418 -1.630 -12.729 1.00 91.69 163 LEU A C 1
ATOM 1264 O O . LEU A 1 163 ? 3.523 -1.966 -13.905 1.00 91.69 163 LEU A O 1
ATOM 1268 N N . GLY A 1 164 ? 4.315 -0.852 -12.123 1.00 89.94 164 GLY A N 1
ATOM 1269 C CA . GLY A 1 164 ? 5.506 -0.336 -12.784 1.00 89.94 164 GLY A CA 1
ATOM 1270 C C . GLY A 1 164 ? 6.429 -1.448 -13.284 1.00 89.94 164 GLY A C 1
ATOM 1271 O O . GLY A 1 164 ? 6.835 -1.428 -14.443 1.00 89.94 164 GLY A O 1
ATOM 1272 N N . MET A 1 165 ? 6.699 -2.437 -12.433 1.00 90.00 165 MET A N 1
ATOM 1273 C CA . MET A 1 165 ? 7.504 -3.608 -12.774 1.00 90.00 165 MET A CA 1
ATOM 1274 C C . MET A 1 165 ? 6.874 -4.428 -13.907 1.00 90.00 165 MET A C 1
ATOM 1276 O O . MET A 1 165 ? 7.565 -4.804 -14.851 1.00 90.00 165 MET A O 1
ATOM 1280 N N . LEU A 1 166 ? 5.560 -4.674 -13.850 1.00 91.62 166 LEU A N 1
ATOM 1281 C CA . LEU A 1 166 ? 4.842 -5.414 -14.892 1.00 91.62 166 LEU A CA 1
ATOM 1282 C C . LEU A 1 166 ? 4.951 -4.729 -16.260 1.00 91.62 166 LEU A C 1
ATOM 1284 O O . LEU A 1 166 ? 5.152 -5.412 -17.265 1.00 91.62 166 LEU A O 1
ATOM 1288 N N . VAL A 1 167 ? 4.864 -3.395 -16.303 1.00 90.38 167 VAL A N 1
ATOM 1289 C CA . VAL A 1 167 ? 5.023 -2.621 -17.544 1.00 90.38 167 VAL A CA 1
ATOM 1290 C C . VAL A 1 167 ? 6.436 -2.772 -18.111 1.00 90.38 167 VAL A C 1
ATOM 1292 O O . VAL A 1 167 ? 6.568 -3.095 -19.289 1.00 90.38 167 VAL A O 1
ATOM 1295 N N . ILE A 1 168 ? 7.483 -2.603 -17.292 1.00 89.38 168 ILE A N 1
ATOM 1296 C CA . ILE A 1 168 ? 8.877 -2.734 -17.755 1.00 89.38 168 ILE A CA 1
ATOM 1297 C C . ILE A 1 168 ? 9.156 -4.146 -18.276 1.00 89.38 168 ILE A C 1
ATOM 1299 O O . ILE A 1 168 ? 9.726 -4.299 -19.353 1.00 89.38 168 ILE A O 1
ATOM 1303 N N . ILE A 1 169 ? 8.741 -5.181 -17.540 1.00 90.44 169 ILE A N 1
ATOM 1304 C CA . ILE A 1 169 ? 8.989 -6.577 -17.927 1.00 90.44 169 ILE A CA 1
ATOM 1305 C C . ILE A 1 169 ? 8.278 -6.911 -19.237 1.00 90.44 169 ILE A C 1
ATOM 1307 O O . ILE A 1 169 ? 8.873 -7.527 -20.118 1.00 90.44 169 ILE A O 1
ATOM 1311 N N . THR A 1 170 ? 7.026 -6.478 -19.388 1.00 90.25 170 THR A N 1
ATOM 1312 C CA . THR A 1 170 ? 6.259 -6.727 -20.616 1.00 90.25 170 THR A CA 1
ATOM 1313 C C . THR A 1 170 ? 6.847 -5.967 -21.806 1.00 90.25 170 THR A C 1
ATOM 1315 O O . THR A 1 170 ? 6.839 -6.483 -22.919 1.00 90.25 170 THR A O 1
ATOM 1318 N N . TYR A 1 171 ? 7.396 -4.769 -21.581 1.00 89.38 171 TYR A N 1
ATOM 1319 C CA . TYR A 1 171 ? 8.107 -4.018 -22.616 1.00 89.38 171 TYR A CA 1
ATOM 1320 C C . TYR A 1 171 ? 9.426 -4.694 -23.021 1.00 89.38 171 TYR A C 1
ATOM 1322 O O . TYR A 1 171 ? 9.719 -4.796 -24.208 1.00 89.38 171 TYR A O 1
ATOM 1330 N N . GLY A 1 172 ? 10.204 -5.183 -22.050 1.00 87.94 172 GLY A N 1
ATOM 1331 C CA . GLY A 1 172 ? 11.486 -5.843 -22.303 1.00 87.94 172 GLY A CA 1
ATOM 1332 C C . GLY A 1 172 ? 11.349 -7.210 -22.975 1.00 87.94 172 GLY A C 1
ATOM 1333 O O . GLY A 1 172 ? 12.125 -7.530 -23.873 1.00 87.94 172 GLY A O 1
ATOM 1334 N N . LEU A 1 173 ? 10.361 -8.018 -22.570 1.00 91.12 173 LEU A N 1
ATOM 1335 C CA . LEU A 1 173 ? 10.109 -9.328 -23.169 1.00 91.12 173 LEU A CA 1
ATOM 1336 C C . LEU A 1 173 ? 8.597 -9.608 -23.286 1.00 91.12 173 LEU A C 1
ATOM 1338 O O . LEU A 1 173 ? 8.006 -10.220 -22.392 1.00 91.12 173 LEU A O 1
ATOM 1342 N N . PRO A 1 174 ? 7.945 -9.218 -24.399 1.00 90.62 174 PRO A N 1
ATOM 1343 C CA . PRO A 1 174 ? 6.484 -9.266 -24.523 1.00 90.62 174 PRO A CA 1
ATOM 1344 C C . PRO A 1 174 ? 5.906 -10.682 -24.401 1.00 90.62 174 PRO A C 1
ATOM 1346 O O . PRO A 1 174 ? 4.804 -10.861 -23.881 1.00 90.62 174 PRO A O 1
ATOM 1349 N N . TRP A 1 175 ? 6.671 -11.707 -24.789 1.00 92.12 175 TRP A N 1
ATOM 1350 C CA . TRP A 1 175 ? 6.280 -13.113 -24.657 1.00 92.12 175 TRP A CA 1
ATOM 1351 C C . TRP A 1 175 ? 6.060 -13.556 -23.200 1.00 92.12 175 TRP A C 1
ATOM 1353 O O . TRP A 1 175 ? 5.228 -14.429 -22.955 1.00 92.12 175 TRP A O 1
ATOM 1363 N N . ILE A 1 176 ? 6.723 -12.927 -22.216 1.00 93.00 176 ILE A N 1
ATOM 1364 C CA . ILE A 1 176 ? 6.490 -13.202 -20.784 1.00 93.00 176 ILE A CA 1
ATOM 1365 C C . ILE A 1 176 ? 5.052 -12.851 -20.380 1.00 93.00 176 ILE A C 1
ATOM 1367 O O . ILE A 1 176 ? 4.494 -13.491 -19.486 1.00 93.00 176 ILE A O 1
ATOM 1371 N N . GLY A 1 177 ? 4.409 -11.901 -21.067 1.00 91.25 177 GLY A N 1
ATOM 1372 C CA . GLY A 1 177 ? 3.015 -11.532 -20.824 1.00 91.25 177 GLY A CA 1
ATOM 1373 C C . GLY A 1 177 ? 2.050 -12.720 -20.920 1.00 91.25 177 GLY A C 1
ATOM 1374 O O . GLY A 1 177 ? 1.137 -12.836 -20.101 1.00 91.25 177 GLY A O 1
ATOM 1375 N N . LEU A 1 178 ? 2.294 -13.655 -21.849 1.00 93.38 178 LEU A N 1
ATOM 1376 C CA . LEU A 1 178 ? 1.482 -14.870 -21.988 1.00 93.38 178 LEU A CA 1
ATOM 1377 C C . LEU A 1 178 ? 1.599 -15.804 -20.780 1.00 93.38 178 LEU A C 1
ATOM 1379 O O . LEU A 1 178 ? 0.618 -16.447 -20.425 1.00 93.38 178 LEU A O 1
ATOM 1383 N N . VAL A 1 179 ? 2.765 -15.861 -20.130 1.00 94.75 179 VAL A N 1
ATOM 1384 C CA . VAL A 1 179 ? 2.997 -16.672 -18.920 1.00 94.75 179 VAL A CA 1
ATOM 1385 C C . VAL A 1 179 ? 2.478 -15.959 -17.667 1.00 94.75 179 VAL A C 1
ATOM 1387 O O . VAL A 1 179 ? 1.968 -16.600 -16.746 1.00 94.75 179 VAL A O 1
ATOM 1390 N N . LEU A 1 180 ? 2.547 -14.626 -17.633 1.00 93.50 180 LEU A N 1
ATOM 1391 C CA . LEU A 1 180 ? 2.020 -13.820 -16.530 1.00 93.50 180 LEU A CA 1
ATOM 1392 C C . LEU A 1 180 ? 0.501 -13.947 -16.384 1.00 93.50 180 LEU A C 1
ATOM 1394 O O . LEU A 1 180 ? 0.003 -13.928 -15.262 1.00 93.50 180 LEU A O 1
ATOM 1398 N N . LEU A 1 181 ? -0.238 -14.102 -17.484 1.00 93.38 181 LEU A N 1
ATOM 1399 C CA . LEU A 1 181 ? -1.699 -14.200 -17.463 1.00 93.38 181 LEU A CA 1
ATOM 1400 C C . LEU A 1 181 ? -2.233 -15.408 -16.651 1.00 93.38 181 LEU A C 1
ATOM 1402 O O . LEU A 1 181 ? -3.009 -15.184 -15.715 1.00 93.38 181 LEU A O 1
ATOM 1406 N N . PRO A 1 182 ? -1.829 -16.671 -16.917 1.00 95.62 182 PRO A N 1
ATOM 1407 C CA . PRO A 1 182 ? -2.248 -17.809 -16.099 1.00 95.62 182 PRO A CA 1
ATOM 1408 C C . PRO A 1 182 ? -1.707 -17.719 -14.666 1.00 95.62 182 PRO A C 1
ATOM 1410 O O . PRO A 1 182 ? -2.412 -18.091 -13.725 1.00 95.62 182 PRO A O 1
ATOM 1413 N N . LEU A 1 183 ? -0.504 -17.166 -14.469 1.00 95.50 183 LEU A N 1
ATOM 1414 C CA . LEU A 1 183 ? 0.059 -16.962 -13.133 1.00 95.50 183 LEU A CA 1
ATOM 1415 C C . LEU A 1 183 ? -0.770 -15.961 -12.312 1.00 95.50 183 LEU A C 1
ATOM 1417 O O . LEU A 1 183 ? -1.038 -16.203 -11.136 1.00 95.50 183 LEU A O 1
ATOM 1421 N N . ALA A 1 184 ? -1.234 -14.871 -12.927 1.00 94.44 184 ALA A N 1
ATOM 1422 C CA . ALA A 1 184 ? -2.103 -13.885 -12.292 1.00 94.44 184 ALA A CA 1
ATOM 1423 C C . ALA A 1 184 ? -3.468 -14.482 -11.919 1.00 94.44 184 ALA A C 1
ATOM 1425 O O . ALA A 1 184 ? -3.976 -14.216 -10.828 1.00 94.44 184 ALA A O 1
ATOM 1426 N N . ALA A 1 185 ? -4.044 -15.334 -12.775 1.00 96.44 185 ALA A N 1
ATOM 1427 C CA . ALA A 1 185 ? -5.290 -16.043 -12.476 1.00 96.44 185 ALA A CA 1
ATOM 1428 C C . ALA A 1 185 ? -5.136 -17.010 -11.284 1.00 96.44 185 ALA A C 1
ATOM 1430 O O . ALA A 1 185 ? -5.992 -17.050 -10.390 1.00 96.44 185 ALA A O 1
ATOM 1431 N N . LEU A 1 186 ? -4.021 -17.746 -11.231 1.00 97.56 186 LEU A N 1
ATOM 1432 C CA . LEU A 1 186 ? -3.676 -18.619 -10.108 1.00 97.56 186 LEU A CA 1
ATOM 1433 C C . LEU A 1 186 ? -3.465 -17.809 -8.823 1.00 97.56 186 LEU A C 1
ATOM 1435 O O . LEU A 1 186 ? -4.062 -18.125 -7.792 1.00 97.56 186 LEU A O 1
ATOM 1439 N N . TYR A 1 187 ? -2.692 -16.723 -8.892 1.00 96.12 187 TYR A N 1
ATOM 1440 C CA . TYR A 1 187 ? -2.467 -15.820 -7.766 1.00 96.12 187 TYR A CA 1
ATOM 1441 C C . TYR A 1 187 ? -3.786 -15.257 -7.230 1.00 96.12 187 TYR A C 1
ATOM 1443 O O . TYR A 1 187 ? -4.035 -15.319 -6.028 1.00 96.12 187 TYR A O 1
ATOM 1451 N N . PHE A 1 188 ? -4.668 -14.770 -8.106 1.00 96.06 188 PHE A N 1
ATOM 1452 C CA . PH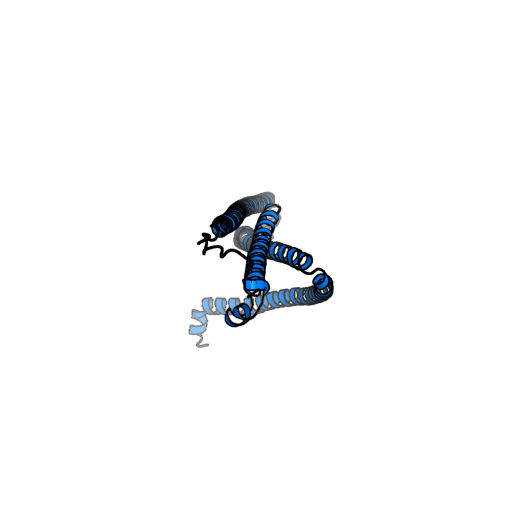E A 1 188 ? -5.963 -14.219 -7.709 1.00 96.06 188 PHE A CA 1
ATOM 1453 C C . PHE A 1 188 ? -6.850 -15.269 -7.029 1.00 96.06 188 PHE A C 1
ATOM 1455 O O . PHE A 1 188 ? -7.513 -14.980 -6.027 1.00 96.06 188 PHE A O 1
ATOM 1462 N N . SER A 1 189 ? -6.824 -16.505 -7.532 1.00 96.75 189 SER A N 1
ATOM 1463 C CA . SER A 1 189 ? -7.537 -17.631 -6.927 1.00 96.75 189 SER A CA 1
ATOM 1464 C C . SER A 1 189 ? -7.031 -17.892 -5.507 1.00 96.75 189 SER A C 1
ATOM 1466 O O . SER A 1 189 ? -7.819 -17.837 -4.560 1.00 96.75 189 SER A O 1
ATOM 1468 N N . ILE A 1 190 ? -5.716 -18.064 -5.329 1.00 97.31 190 ILE A N 1
ATOM 1469 C CA . ILE A 1 190 ? -5.091 -18.267 -4.012 1.00 97.31 190 ILE A CA 1
ATOM 1470 C C . ILE A 1 190 ? -5.389 -17.089 -3.079 1.00 97.31 190 ILE A C 1
ATOM 1472 O O . ILE A 1 190 ? -5.838 -17.290 -1.950 1.00 97.31 190 ILE A O 1
ATOM 1476 N N . GLN A 1 191 ? -5.209 -15.854 -3.548 1.00 96.06 191 GLN A N 1
ATOM 1477 C CA . GLN A 1 191 ? -5.447 -14.640 -2.771 1.00 96.06 191 GLN A CA 1
ATOM 1478 C C . GLN A 1 191 ? -6.897 -14.563 -2.273 1.00 96.06 191 GLN A C 1
ATOM 1480 O O . GLN A 1 191 ? -7.145 -14.157 -1.133 1.00 96.06 191 GLN A O 1
ATOM 1485 N N . ARG A 1 192 ? -7.874 -14.967 -3.095 1.00 95.75 192 ARG A N 1
ATOM 1486 C CA . ARG A 1 192 ? -9.292 -14.986 -2.713 1.00 95.75 192 ARG A CA 1
ATOM 1487 C C . ARG A 1 192 ? -9.558 -15.955 -1.562 1.00 95.75 192 ARG A C 1
ATOM 1489 O O . ARG A 1 192 ? -10.266 -15.573 -0.624 1.00 95.75 192 ARG A O 1
ATOM 1496 N N . TYR A 1 193 ? -9.002 -17.166 -1.617 1.00 96.12 193 TYR A N 1
ATOM 1497 C CA . TYR A 1 193 ? -9.115 -18.145 -0.531 1.00 96.12 193 TYR A CA 1
ATOM 1498 C C . TYR A 1 193 ? -8.376 -17.663 0.718 1.00 96.12 193 TYR A C 1
ATOM 1500 O O . TYR A 1 193 ? -8.989 -17.543 1.779 1.00 96.12 193 TYR A O 1
ATOM 1508 N N . TYR A 1 194 ? -7.113 -17.260 0.572 1.00 97.38 194 TYR A N 1
ATOM 1509 C CA . TYR A 1 194 ? -6.281 -16.769 1.667 1.00 97.38 194 TYR A CA 1
ATOM 1510 C C . TYR A 1 194 ? -6.938 -15.607 2.419 1.00 97.38 194 TYR A C 1
ATOM 1512 O O . TYR A 1 194 ? -7.026 -15.636 3.644 1.00 97.38 194 TYR A O 1
ATOM 1520 N N . ARG A 1 195 ? -7.481 -14.601 1.715 1.00 95.62 195 ARG A N 1
ATOM 1521 C CA . ARG A 1 195 ? -8.144 -13.456 2.366 1.00 95.62 195 ARG A CA 1
ATOM 1522 C C . ARG A 1 195 ? -9.365 -13.869 3.182 1.00 95.62 195 ARG A C 1
ATOM 1524 O O . ARG A 1 195 ? -9.644 -13.224 4.188 1.00 95.62 195 ARG A O 1
ATOM 1531 N N . ARG A 1 196 ? -10.135 -14.868 2.739 1.00 95.50 196 ARG A N 1
ATOM 1532 C CA . ARG A 1 196 ? -11.294 -15.371 3.495 1.00 95.50 196 ARG A CA 1
ATOM 1533 C C . ARG A 1 196 ? -10.823 -16.099 4.749 1.00 95.50 196 ARG A C 1
ATOM 1535 O O . ARG A 1 196 ? -11.215 -15.706 5.842 1.00 95.50 196 ARG A O 1
ATOM 1542 N N . THR A 1 197 ? -9.921 -17.063 4.587 1.00 96.94 197 THR A N 1
ATOM 1543 C CA . THR A 1 197 ? -9.375 -17.856 5.694 1.00 96.94 197 THR A CA 1
ATOM 1544 C C . THR A 1 197 ? -8.666 -16.982 6.725 1.00 96.94 197 THR A C 1
ATOM 1546 O O . THR A 1 197 ? -8.919 -17.115 7.914 1.00 96.94 197 THR A O 1
ATOM 1549 N N . SER A 1 198 ? -7.845 -16.024 6.289 1.00 96.62 198 SER A N 1
ATOM 1550 C CA . SER A 1 198 ? -7.115 -15.110 7.175 1.00 96.62 198 SER A CA 1
ATOM 1551 C C . SER A 1 198 ? -8.049 -14.243 8.028 1.00 96.62 198 SER A C 1
ATOM 1553 O O . SER A 1 198 ? -7.797 -14.055 9.217 1.00 96.62 198 SER A O 1
ATOM 1555 N N . ARG A 1 199 ? -9.163 -13.752 7.462 1.00 94.69 199 ARG A N 1
ATOM 1556 C CA . ARG A 1 199 ? -10.156 -12.986 8.234 1.00 94.69 199 ARG A CA 1
ATOM 1557 C C . ARG A 1 199 ? -10.837 -13.839 9.295 1.00 94.69 199 ARG A C 1
ATOM 1559 O O . ARG A 1 199 ? -10.949 -13.394 10.433 1.00 94.69 199 ARG A O 1
ATOM 1566 N N . GLU A 1 200 ? -11.263 -15.046 8.933 1.00 96.50 200 GLU A N 1
ATOM 1567 C CA . GLU A 1 200 ? -11.889 -15.963 9.889 1.00 96.50 200 GLU A CA 1
ATOM 1568 C C . GLU A 1 200 ? -10.911 -16.396 10.977 1.00 96.50 200 GLU A C 1
ATOM 1570 O O . GLU A 1 200 ? -11.271 -16.399 12.149 1.00 96.50 200 GLU A O 1
ATOM 1575 N N . LEU A 1 201 ? -9.654 -16.663 10.620 1.00 96.81 201 LEU A N 1
ATOM 1576 C CA . LEU A 1 201 ? -8.610 -16.989 11.584 1.00 96.81 201 LEU A CA 1
ATOM 1577 C C . LEU A 1 201 ? -8.363 -15.830 12.558 1.00 96.81 201 LEU A C 1
ATOM 1579 O O . LEU A 1 201 ? -8.273 -16.052 13.761 1.00 96.81 201 LEU A O 1
ATOM 1583 N N . LYS A 1 202 ? -8.322 -14.584 12.067 1.00 93.06 202 LYS A N 1
ATOM 1584 C CA . LYS A 1 202 ? -8.185 -13.399 12.926 1.00 93.06 202 LYS A CA 1
ATOM 1585 C C . LYS A 1 202 ? -9.392 -13.223 13.856 1.00 93.06 202 LYS A C 1
ATOM 1587 O O . LYS A 1 202 ? -9.215 -12.865 15.019 1.00 93.06 202 LYS A O 1
ATOM 1592 N N . ARG A 1 203 ? -10.607 -13.502 13.370 1.00 95.38 203 ARG A N 1
ATOM 1593 C CA . ARG A 1 203 ? -11.831 -13.492 14.188 1.00 95.38 203 ARG A CA 1
ATOM 1594 C C . ARG A 1 203 ? -11.780 -14.570 15.269 1.00 95.38 203 ARG A C 1
ATOM 1596 O O . ARG A 1 203 ? -12.027 -14.260 16.429 1.00 95.38 203 ARG A O 1
ATOM 1603 N N . LEU A 1 204 ? -11.424 -15.799 14.897 1.00 96.50 204 LEU A N 1
ATOM 1604 C CA . LEU A 1 204 ? -11.295 -16.926 15.817 1.00 96.50 204 LEU A CA 1
ATOM 1605 C C . LEU A 1 204 ? -10.266 -16.619 16.907 1.00 96.50 204 LEU A C 1
ATOM 1607 O O . LEU A 1 204 ? -10.575 -16.744 18.084 1.00 96.50 204 LEU A O 1
ATOM 1611 N N . TYR A 1 205 ? -9.094 -16.113 16.516 1.00 95.31 205 TYR A N 1
ATOM 1612 C CA . TYR A 1 205 ? -8.049 -15.697 17.446 1.00 95.31 205 TYR A CA 1
ATOM 1613 C C . TYR A 1 205 ? -8.563 -14.671 18.466 1.00 95.31 205 TYR A C 1
ATOM 1615 O O . TYR A 1 205 ? -8.386 -14.855 19.666 1.00 95.31 205 TYR A O 1
ATOM 1623 N N . SER A 1 206 ? -9.271 -13.630 18.011 1.00 91.88 206 SER A N 1
ATOM 1624 C CA . SER A 1 206 ? -9.842 -12.617 18.908 1.00 91.88 206 SER A CA 1
ATOM 1625 C C . SER A 1 206 ? -10.886 -13.191 19.874 1.00 91.88 206 SER A C 1
ATOM 1627 O O . SER A 1 206 ? -10.925 -12.780 21.032 1.00 91.88 206 SER A O 1
ATOM 1629 N N . VAL A 1 207 ? -11.735 -14.117 19.414 1.00 94.19 207 VAL A N 1
ATOM 1630 C CA . VAL A 1 207 ? -12.780 -14.745 20.243 1.00 94.19 207 VAL A CA 1
ATOM 1631 C C . VAL A 1 207 ? -12.172 -15.687 21.281 1.00 94.19 207 VAL A C 1
ATOM 1633 O O . VAL A 1 207 ? -12.621 -15.690 22.421 1.00 94.19 207 VAL A O 1
ATOM 1636 N N . THR A 1 208 ? -11.134 -16.446 20.925 1.00 94.38 208 THR A N 1
ATOM 1637 C CA . THR A 1 208 ? -10.435 -17.344 21.857 1.00 94.38 208 THR A CA 1
ATOM 1638 C C . THR A 1 208 ? -9.613 -16.578 22.896 1.00 94.38 208 THR A C 1
ATOM 1640 O O . THR A 1 208 ? -9.497 -17.026 24.033 1.00 94.38 208 THR A O 1
ATOM 1643 N N . LEU A 1 209 ? -9.064 -15.414 22.537 1.00 92.56 209 LEU A N 1
ATOM 1644 C CA . LEU A 1 209 ? -8.205 -14.629 23.426 1.00 92.56 209 LEU A CA 1
ATOM 1645 C C . LEU A 1 209 ? -8.993 -13.816 24.471 1.00 92.56 209 LEU A C 1
ATOM 1647 O O . LEU A 1 209 ? -8.531 -13.655 25.598 1.00 92.56 209 LEU A O 1
ATOM 1651 N N . SER A 1 210 ? -10.201 -13.349 24.132 1.00 93.19 210 SER A N 1
ATOM 1652 C CA . SER A 1 210 ? -11.071 -12.588 25.045 1.00 93.19 210 SER A CA 1
ATOM 1653 C C . SER A 1 210 ? -11.304 -13.263 26.410 1.00 93.19 210 SER A C 1
ATOM 1655 O O . SER A 1 210 ? -11.056 -12.604 27.418 1.00 93.19 210 SER A O 1
ATOM 1657 N N . PRO A 1 211 ? -11.753 -14.534 26.504 1.00 92.06 211 PRO A N 1
ATOM 1658 C CA . PRO A 1 211 ? -12.019 -15.172 27.794 1.00 92.06 211 PRO A CA 1
ATOM 1659 C C . PRO A 1 211 ? -10.753 -15.382 28.627 1.00 92.06 211 PRO A C 1
ATOM 1661 O O . PRO A 1 211 ? -10.834 -15.362 29.848 1.00 92.06 211 PRO A O 1
ATOM 1664 N N . ILE A 1 212 ? -9.580 -15.530 27.999 1.00 94.06 212 ILE A N 1
ATOM 1665 C CA . ILE A 1 212 ? -8.300 -15.628 28.715 1.00 94.06 212 ILE A CA 1
ATOM 1666 C C . ILE A 1 212 ? -8.011 -14.311 29.444 1.00 94.06 212 ILE A C 1
ATOM 1668 O O . ILE A 1 212 ? -7.678 -14.323 30.628 1.00 94.06 212 ILE A O 1
ATOM 1672 N N . TYR A 1 213 ? -8.189 -13.171 28.767 1.00 93.00 213 TYR A N 1
ATOM 1673 C CA . TYR A 1 213 ? -8.037 -11.859 29.400 1.00 93.00 213 TYR A CA 1
ATOM 1674 C C . TYR A 1 213 ? -9.080 -11.616 30.491 1.00 93.00 213 TYR A C 1
ATOM 1676 O O . TYR A 1 213 ? -8.732 -11.092 31.549 1.00 93.00 213 TYR A O 1
ATOM 1684 N N . THR A 1 214 ? -10.329 -12.040 30.274 1.00 94.06 214 THR A N 1
ATOM 1685 C CA . THR A 1 214 ? -11.383 -11.957 31.292 1.00 94.06 214 THR A CA 1
ATOM 1686 C C . THR A 1 214 ? -11.032 -12.788 32.527 1.00 94.06 214 THR A C 1
ATOM 1688 O O . THR A 1 214 ? -11.008 -12.239 33.623 1.00 94.06 214 THR A O 1
ATOM 1691 N N . HIS A 1 215 ? -10.652 -14.060 32.366 1.00 94.50 215 HIS A N 1
ATOM 1692 C CA . HIS A 1 215 ? -10.249 -14.924 33.481 1.00 94.50 215 HIS A CA 1
ATOM 1693 C C . HIS A 1 215 ? -9.044 -14.375 34.247 1.00 94.50 215 HIS A C 1
ATOM 1695 O O . HIS A 1 215 ? -9.021 -14.417 35.477 1.00 94.50 215 HIS A O 1
ATOM 1701 N N . PHE A 1 216 ? -8.043 -13.849 33.539 1.00 95.56 216 PHE A N 1
ATOM 1702 C CA . PHE A 1 216 ? -6.879 -13.237 34.171 1.00 95.56 216 PHE A CA 1
ATOM 1703 C C . PHE A 1 216 ? -7.271 -11.998 34.988 1.00 95.56 216 PHE A C 1
ATOM 1705 O O . PHE A 1 216 ? -6.847 -11.855 36.134 1.00 95.56 216 PHE A O 1
ATOM 1712 N N . SER A 1 217 ? -8.133 -11.141 34.433 1.00 95.19 217 SER A N 1
ATOM 1713 C CA . SER A 1 217 ? -8.656 -9.968 35.136 1.00 95.19 217 SER A CA 1
ATOM 1714 C C . SER A 1 217 ? -9.471 -10.355 36.373 1.00 95.19 217 SER A C 1
ATOM 1716 O O . SER A 1 217 ? -9.255 -9.788 37.440 1.00 95.19 217 SER A O 1
ATOM 1718 N N . GLU A 1 218 ? -10.373 -11.332 36.261 1.00 93.38 218 GLU A N 1
ATOM 1719 C CA . GLU A 1 218 ? -11.193 -11.818 37.379 1.00 93.38 218 GLU A CA 1
ATOM 1720 C C . GLU A 1 218 ? -10.338 -12.443 38.483 1.00 93.38 218 GLU A C 1
ATOM 1722 O O . GLU A 1 218 ? -10.563 -12.179 39.663 1.00 93.38 218 GLU A O 1
ATOM 1727 N N . THR A 1 219 ? -9.310 -13.209 38.113 1.00 94.69 219 THR A N 1
ATOM 1728 C CA . THR A 1 219 ? -8.371 -13.808 39.071 1.00 94.69 219 THR A CA 1
ATOM 1729 C C . THR A 1 219 ? -7.581 -12.734 39.816 1.00 94.69 219 THR A C 1
ATOM 1731 O O . THR A 1 219 ? -7.426 -12.824 41.031 1.00 94.69 219 THR A O 1
ATOM 1734 N N . LEU A 1 220 ? -7.105 -11.695 39.118 1.00 94.88 220 LEU A N 1
ATOM 1735 C CA . LEU A 1 220 ? -6.403 -10.575 39.750 1.00 94.88 220 LEU A CA 1
ATOM 1736 C C . LEU A 1 220 ? -7.314 -9.792 40.700 1.00 94.88 220 LEU A C 1
ATOM 1738 O O . LEU A 1 220 ? -6.901 -9.474 41.815 1.00 94.88 220 LEU A O 1
ATOM 1742 N N . SER A 1 221 ? -8.553 -9.508 40.293 1.00 94.69 221 SER A N 1
ATOM 1743 C CA . SER A 1 221 ? -9.526 -8.813 41.141 1.00 94.69 221 SER A CA 1
ATOM 1744 C C . SER A 1 221 ? -9.966 -9.657 42.343 1.00 94.69 221 SER A C 1
ATOM 1746 O O . SER A 1 221 ? -10.128 -9.128 43.440 1.00 94.69 221 SER A O 1
ATOM 1748 N N . GLY A 1 222 ? -10.125 -10.969 42.162 1.00 92.62 222 GLY A N 1
ATOM 1749 C CA . GLY A 1 222 ? -10.525 -11.927 43.196 1.00 92.62 222 GLY A CA 1
ATOM 1750 C C . GLY A 1 222 ? -9.368 -12.511 44.010 1.00 92.62 222 GLY A C 1
ATOM 1751 O O . GLY A 1 222 ? -9.599 -13.383 44.849 1.00 92.62 222 GLY A O 1
ATOM 1752 N N . LEU A 1 223 ? -8.132 -12.050 43.794 1.00 94.38 223 LEU A N 1
ATOM 1753 C CA . LEU A 1 223 ? -6.920 -12.688 44.315 1.00 94.38 223 LEU A CA 1
ATOM 1754 C C . LEU A 1 223 ? -6.925 -12.830 45.842 1.00 94.38 223 LEU A C 1
ATOM 1756 O O . LEU A 1 223 ? -6.481 -13.846 46.373 1.00 94.38 223 LEU A O 1
ATOM 1760 N N . SER A 1 224 ? -7.439 -11.830 46.560 1.00 93.00 224 SER A N 1
ATOM 1761 C CA . SER A 1 224 ? -7.571 -11.870 48.021 1.00 93.00 224 SER A CA 1
ATOM 1762 C C . SER A 1 224 ? -8.517 -12.978 48.487 1.00 93.00 224 SER A C 1
ATOM 1764 O O . SER A 1 224 ? -8.199 -13.685 49.440 1.00 93.00 224 SER A O 1
ATOM 1766 N N . SER A 1 225 ? -9.636 -13.171 47.785 1.00 93.06 225 SER A N 1
ATOM 1767 C CA . SER A 1 225 ? -10.623 -14.212 48.087 1.00 93.06 225 SER A CA 1
ATOM 1768 C C . SER A 1 225 ? -10.081 -15.601 47.756 1.00 93.06 225 SER A C 1
ATOM 1770 O O . SER A 1 225 ? -10.170 -16.503 48.582 1.00 93.06 225 SER A O 1
ATOM 1772 N N . ILE A 1 226 ? -9.429 -15.761 46.600 1.00 93.00 226 ILE A N 1
ATOM 1773 C CA . ILE A 1 226 ? -8.793 -17.025 46.194 1.00 93.00 226 ILE A CA 1
ATOM 1774 C C . ILE A 1 226 ? -7.731 -17.440 47.224 1.00 93.00 226 ILE A C 1
ATOM 1776 O O . ILE A 1 226 ? -7.754 -18.562 47.732 1.00 93.00 226 ILE A O 1
ATOM 1780 N N . ARG A 1 227 ? -6.856 -16.504 47.624 1.00 91.69 227 ARG A N 1
ATOM 1781 C CA . ARG A 1 227 ? -5.828 -16.752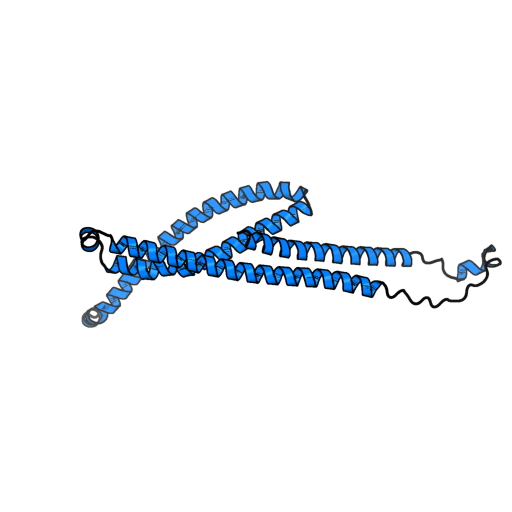 48.650 1.00 91.69 227 ARG A CA 1
ATOM 1782 C C . ARG A 1 227 ? -6.430 -17.063 50.019 1.00 91.69 227 ARG A C 1
ATOM 1784 O O . ARG A 1 227 ? -5.887 -17.908 50.726 1.00 91.69 227 ARG A O 1
ATOM 1791 N N . ALA A 1 228 ? -7.534 -16.412 50.390 1.00 92.81 228 ALA A N 1
ATOM 1792 C CA . ALA A 1 228 ? -8.237 -16.686 51.641 1.00 92.81 228 ALA A CA 1
ATOM 1793 C C . ALA A 1 228 ? -8.855 -18.095 51.671 1.00 92.81 228 ALA A C 1
ATOM 1795 O O . ALA A 1 228 ? -8.885 -18.718 52.730 1.00 92.81 228 ALA A O 1
ATOM 1796 N N . MET A 1 229 ? -9.290 -18.624 50.523 1.00 91.31 229 MET A N 1
ATOM 1797 C CA . MET A 1 229 ? -9.889 -19.959 50.430 1.00 91.31 229 MET A CA 1
ATOM 1798 C C . MET A 1 229 ? -8.882 -21.112 50.273 1.00 91.31 229 MET A C 1
ATOM 1800 O O . MET A 1 229 ? -9.311 -22.263 50.283 1.00 91.31 229 MET A O 1
ATOM 1804 N N . ARG A 1 230 ? -7.568 -20.848 50.147 1.00 75.81 230 ARG A N 1
ATOM 1805 C CA . ARG A 1 230 ? -6.546 -21.877 49.821 1.00 75.81 230 ARG A CA 1
ATOM 1806 C C . ARG A 1 230 ? -6.894 -22.706 48.563 1.00 75.81 230 ARG A C 1
ATOM 1808 O O . ARG A 1 230 ? -6.553 -23.886 48.499 1.00 75.81 230 ARG A O 1
ATOM 1815 N N . ALA A 1 231 ? -7.584 -22.096 47.599 1.00 58.34 231 ALA A N 1
ATOM 1816 C CA . ALA A 1 231 ? -7.882 -22.698 46.299 1.00 58.34 231 ALA A CA 1
ATOM 1817 C C . ALA A 1 231 ? -6.704 -22.547 45.328 1.00 58.34 231 ALA A C 1
ATOM 1819 O O . ALA A 1 231 ? -6.001 -21.511 45.419 1.00 58.34 231 ALA A O 1
#

pLDDT: mean 83.69, std 18.09, range [31.94, 97.69]

Foldseek 3Di:
DVLLLQLLVLVLVLVVLVVVVVVVVVVVVVVVVVVVVPDDPDPVVVVPDPVNPPDDDDDDDPPPPDPVVVVVVVVSVVVSVVSVVSSVVSVVVVVVVLLVVLVVVLVVVLVVLVVPVVPDDVVCPVPDDVVVSVCCNPVVSCCSNPVVSVVVVVVSNVVSNVVSVVVSVCVVPVVVVVVVVVVVVVVVVVVVVCVVVVVVVVVVVVVVVVVVVVVVVVCVVCVVVCVVVVD

Organism: NCBI:txid2861861

Radius of gyration: 35.4 Å; chains: 1; bounding box: 93×39×104 Å

Sequence (231 aa):
LFSLLLMQASRNVSDWWLSHWISSISQTENTSVMVCSASPPSPELLLFSVAGLFSPVQALDTTTVPSNGSLDVNFYLVVYGSIAGANSLFTIFRAFLFAYGTICAATVIHNRLLQRVLKATVTFFDTTPTGRILNRFSSDLYCVDDSLPFILNIFLANMYGLLGMLVIITYGLPWIGLVLLPLAALYFSIQRYYRRTSRELKRLYSVTLSPIYTHFSETLSGLSSIRAMRA

InterPro domains:
  IPR011527 ABC transporter type 1, transmembrane domain [PF00664] (7-230)
  IPR011527 ABC transporter type 1, transmembrane domain [PS50929] (1-231)
  IPR036640 ABC transporter type 1, transmembrane domain superfamily [G3DSA:1.20.1560.10] (1-231)
  IPR036640 ABC transporter type 1, transmembrane domain superfamily [SSF90123] (48-230)
  IPR050173 ATP-binding cassette transporter C-like [PTHR24223] (2-230)

Secondary structure (DSSP, 8-state):
-HHHHHHHHHHHHHHHHHHHHHHHHHHHHHHHHHHHT-PPPPGGGTTTSGGGGSS-----------THHHHHHHHHHHHHHHHHHHHHHHHHHHHHHHHHHHHHHHHHHHHHHHHHHHTS-HHHHHHS-HHHHHHIIIIIHHIIIIIHHHHHHHHHHHHHHHHHHHHHHHHH-TTHHHHHHHHHHHHHHHHHHHHHHHHHHHHHHHHHHHHHHHHHHHHHHTHHHHHHHT-